Protein AF-A0A218PDC2-F1 (afdb_monomer)

Solvent-accessible surface area (backbone atoms only — not comparable to full-atom values): 11094 Å² total; per-residue (Å²): 118,71,68,61,56,53,50,51,51,50,47,59,54,56,71,67,58,78,73,88,71,59,61,69,54,33,51,51,48,36,54,54,56,73,67,42,89,84,58,51,67,38,59,30,46,89,76,48,61,47,74,67,76,65,66,79,81,46,45,71,57,41,49,75,66,67,46,54,81,92,46,44,66,57,46,52,50,52,24,50,50,52,54,40,51,53,52,39,43,40,37,76,69,64,47,75,67,87,47,74,69,46,41,53,53,41,65,70,63,43,39,73,60,50,32,52,53,28,52,48,36,62,77,41,97,61,89,63,82,58,43,78,47,80,42,82,48,75,45,89,61,105,55,77,45,67,35,30,41,40,38,39,31,30,46,87,57,106,49,80,42,75,51,76,41,83,42,40,70,67,54,53,50,52,51,50,51,56,51,52,52,58,58,61,75,57,72,76,127

Structure (mmCIF, N/CA/C/O backbone):
data_AF-A0A218PDC2-F1
#
_entry.id   AF-A0A218PDC2-F1
#
loop_
_atom_site.group_PDB
_atom_site.id
_atom_site.type_symbol
_atom_site.label_atom_id
_atom_site.label_alt_id
_atom_site.label_comp_id
_atom_site.label_asym_id
_atom_site.label_entity_id
_atom_site.label_seq_id
_atom_site.pdbx_PDB_ins_code
_atom_site.Cartn_x
_atom_site.Cartn_y
_atom_site.Cartn_z
_atom_site.occupancy
_atom_site.B_iso_or_equiv
_atom_site.auth_seq_id
_atom_site.auth_comp_id
_atom_site.auth_asym_id
_atom_site.auth_atom_id
_atom_site.pdbx_PDB_model_num
ATOM 1 N N . MET A 1 1 ? 24.698 -34.565 -7.173 1.00 46.38 1 MET A N 1
ATOM 2 C CA . MET A 1 1 ? 23.392 -33.859 -7.219 1.00 46.38 1 MET A CA 1
ATOM 3 C C . MET A 1 1 ? 23.480 -32.422 -6.697 1.00 46.38 1 MET A C 1
ATOM 5 O O . MET A 1 1 ? 22.780 -31.589 -7.248 1.00 46.38 1 MET A O 1
ATOM 9 N N . ALA A 1 2 ? 24.356 -32.097 -5.733 1.00 47.31 2 ALA A N 1
ATOM 10 C CA . ALA A 1 2 ? 24.532 -30.729 -5.217 1.00 47.31 2 ALA A CA 1
ATOM 11 C C . ALA A 1 2 ? 25.041 -29.699 -6.256 1.00 47.31 2 ALA A C 1
ATOM 13 O O . ALA A 1 2 ? 24.629 -28.542 -6.221 1.00 47.31 2 ALA A O 1
ATOM 14 N N . ASP A 1 3 ? 25.851 -30.123 -7.234 1.00 47.94 3 ASP A N 1
ATOM 15 C CA . ASP A 1 3 ? 26.411 -29.211 -8.249 1.00 47.94 3 ASP A CA 1
ATOM 16 C C . ASP A 1 3 ? 25.361 -28.667 -9.235 1.00 47.94 3 ASP A C 1
ATOM 18 O O . ASP A 1 3 ? 25.503 -27.560 -9.746 1.00 47.94 3 ASP A O 1
ATOM 22 N N . SER A 1 4 ? 24.260 -29.397 -9.460 1.00 58.97 4 SER A N 1
ATOM 23 C CA . SER A 1 4 ? 23.145 -28.956 -10.321 1.00 58.97 4 SER A CA 1
ATOM 24 C C . SER A 1 4 ? 22.442 -27.727 -9.750 1.00 58.97 4 SER A C 1
ATOM 26 O O . SER A 1 4 ? 22.057 -26.825 -10.493 1.00 58.97 4 SER A O 1
ATOM 28 N N . ASP A 1 5 ? 22.256 -27.691 -8.433 1.00 55.38 5 ASP A N 1
ATOM 29 C CA . ASP A 1 5 ? 21.468 -26.646 -7.783 1.00 55.38 5 ASP A CA 1
ATOM 30 C C . ASP A 1 5 ? 22.285 -25.370 -7.594 1.00 55.38 5 ASP A C 1
ATOM 32 O O . ASP A 1 5 ? 21.745 -24.278 -7.762 1.00 55.38 5 ASP A O 1
ATOM 36 N N . LEU A 1 6 ? 23.598 -25.497 -7.364 1.00 56.91 6 LEU A N 1
ATOM 37 C CA . LEU A 1 6 ? 24.523 -24.365 -7.369 1.00 56.91 6 LEU A CA 1
ATOM 38 C C . LEU A 1 6 ? 24.675 -23.774 -8.778 1.00 56.91 6 LEU A C 1
ATOM 40 O O . LEU A 1 6 ? 24.601 -22.560 -8.929 1.00 56.91 6 LEU A O 1
ATOM 44 N N . ILE A 1 7 ? 24.793 -24.609 -9.819 1.00 63.25 7 ILE A N 1
ATOM 45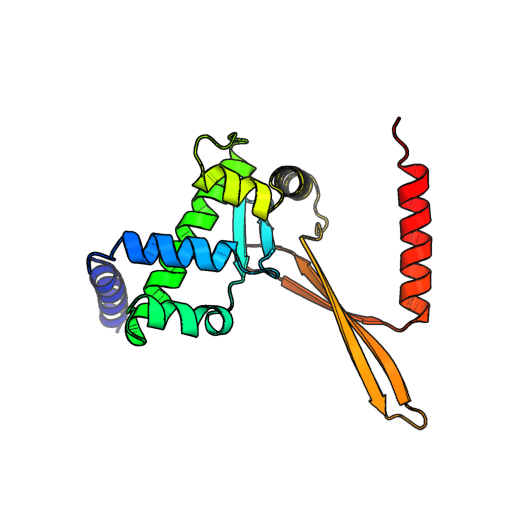 C CA . ILE A 1 7 ? 24.824 -24.144 -11.215 1.00 63.25 7 ILE A CA 1
ATOM 46 C C . ILE A 1 7 ? 23.503 -23.468 -11.595 1.00 63.25 7 ILE A C 1
ATOM 48 O O . ILE A 1 7 ? 23.537 -22.407 -12.202 1.00 63.25 7 ILE A O 1
ATOM 52 N N . LYS A 1 8 ? 22.342 -23.994 -11.184 1.00 54.69 8 LYS A N 1
ATOM 53 C CA . LYS A 1 8 ? 21.042 -23.323 -11.389 1.00 54.69 8 LYS A CA 1
ATOM 54 C C . LYS A 1 8 ? 20.921 -22.009 -10.616 1.00 54.69 8 LYS A C 1
ATOM 56 O O . LYS A 1 8 ? 20.281 -21.079 -11.103 1.00 54.69 8 LYS A O 1
ATOM 61 N N . LEU A 1 9 ? 21.496 -21.917 -9.416 1.00 52.59 9 LEU A N 1
ATOM 62 C CA . LEU A 1 9 ? 21.532 -20.684 -8.626 1.00 52.59 9 LEU A CA 1
ATOM 63 C C . LEU A 1 9 ? 22.429 -19.630 -9.295 1.00 52.59 9 LEU A C 1
ATOM 65 O O . LEU A 1 9 ? 22.034 -18.474 -9.405 1.00 52.59 9 LEU A O 1
ATOM 69 N N . LEU A 1 10 ? 23.596 -20.049 -9.792 1.00 50.09 10 LEU A N 1
ATOM 70 C CA . LEU A 1 10 ? 24.537 -19.211 -10.536 1.00 50.09 10 LEU A CA 1
ATOM 71 C C . LEU A 1 10 ? 23.965 -18.796 -11.898 1.00 50.09 10 LEU A C 1
ATOM 73 O O . LEU A 1 10 ? 24.055 -17.632 -12.253 1.00 50.09 10 LEU A O 1
ATOM 77 N N . GLN A 1 11 ? 23.282 -19.688 -12.617 1.00 51.44 11 GLN A N 1
ATOM 78 C CA . GLN A 1 11 ? 22.561 -19.360 -13.853 1.00 51.44 11 GLN A CA 1
ATOM 79 C C . GLN A 1 11 ? 21.425 -18.363 -13.603 1.00 51.44 11 GLN A C 1
ATOM 81 O O . GLN A 1 11 ? 21.273 -17.432 -14.380 1.00 51.44 11 GLN A O 1
ATOM 86 N N . LYS A 1 12 ? 20.688 -18.477 -12.489 1.00 52.06 12 LYS A N 1
ATOM 87 C CA . LYS A 1 12 ? 19.697 -17.463 -12.078 1.00 52.06 12 LYS A CA 1
ATOM 88 C C . LYS A 1 12 ? 20.320 -16.118 -11.703 1.00 52.06 12 LYS A C 1
ATOM 90 O O . LYS A 1 12 ? 19.638 -15.105 -11.803 1.00 52.06 12 LYS A O 1
ATOM 95 N N . LEU A 1 13 ? 21.569 -16.107 -11.238 1.00 41.03 13 LEU A N 1
ATOM 96 C CA . LEU A 1 13 ? 22.325 -14.884 -10.956 1.00 41.03 13 LEU A CA 1
ATOM 97 C C . LEU A 1 13 ? 22.887 -14.257 -12.243 1.00 41.03 13 LEU A C 1
ATOM 99 O O . LEU A 1 13 ? 22.880 -13.039 -12.355 1.00 41.03 13 LEU A O 1
ATOM 103 N N . VAL A 1 14 ? 23.279 -15.070 -13.230 1.00 42.81 14 VAL A N 1
ATOM 104 C CA . VAL A 1 14 ? 23.767 -14.623 -14.549 1.00 42.81 14 VAL A CA 1
ATOM 105 C C . VAL A 1 14 ? 22.617 -14.195 -15.475 1.00 42.81 14 VAL A C 1
ATOM 107 O O . VAL A 1 14 ? 22.746 -13.202 -16.174 1.00 42.81 14 VAL A O 1
ATOM 110 N N . GLU A 1 15 ? 21.442 -14.835 -15.421 1.00 46.12 15 GLU A N 1
ATOM 111 C CA . GLU A 1 15 ? 20.208 -14.324 -16.061 1.00 46.12 15 GLU A CA 1
ATOM 112 C C . GLU A 1 15 ? 19.732 -12.995 -15.443 1.00 46.12 15 GLU A C 1
ATOM 114 O O . GLU A 1 15 ? 18.914 -12.280 -16.028 1.00 46.12 15 GLU A O 1
ATOM 119 N N . TYR A 1 16 ? 20.231 -12.661 -14.247 1.00 43.69 16 TYR A N 1
ATOM 120 C CA . TYR A 1 16 ? 19.979 -11.386 -13.584 1.00 43.69 16 TYR A CA 1
ATOM 121 C C . TYR A 1 16 ? 20.840 -10.240 -14.142 1.00 43.69 16 TYR A C 1
ATOM 123 O O . TYR A 1 16 ? 20.537 -9.079 -13.848 1.00 43.69 16 TYR A O 1
ATOM 131 N N . GLU A 1 17 ? 21.840 -10.532 -14.981 1.00 39.34 17 GLU A N 1
ATOM 132 C CA . GLU A 1 17 ? 22.612 -9.527 -15.707 1.00 39.34 17 GLU A CA 1
ATOM 133 C C . GLU A 1 17 ? 22.021 -9.253 -17.103 1.00 39.34 17 GLU A C 1
ATOM 135 O O . GLU A 1 17 ? 21.978 -10.087 -18.001 1.00 39.34 17 GLU A O 1
ATOM 140 N N . GLU A 1 18 ? 21.542 -8.013 -17.232 1.00 51.62 18 GLU A N 1
ATOM 141 C CA . GLU A 1 18 ? 21.607 -7.176 -18.434 1.00 51.62 18 GLU A CA 1
ATOM 142 C C . GLU A 1 18 ? 20.864 -7.628 -19.702 1.00 51.62 18 GLU A C 1
ATOM 144 O O . GLU A 1 18 ? 21.423 -7.925 -20.751 1.00 51.62 18 GLU A O 1
ATOM 149 N N . THR A 1 19 ? 19.550 -7.408 -19.683 1.00 47.56 19 THR A N 1
ATOM 150 C CA . THR A 1 19 ? 18.989 -6.574 -20.762 1.00 47.56 19 THR A CA 1
ATOM 151 C C . THR A 1 19 ? 18.941 -5.139 -20.246 1.00 47.56 19 THR A C 1
ATOM 153 O O . THR A 1 19 ? 18.333 -4.945 -19.178 1.00 47.56 19 THR A O 1
ATOM 156 N N . PRO A 1 20 ? 19.556 -4.151 -20.936 1.00 52.72 20 PRO A N 1
ATOM 157 C CA . PRO A 1 20 ? 19.393 -2.746 -20.588 1.00 52.72 20 PRO A CA 1
ATOM 158 C C . PRO A 1 20 ? 17.897 -2.467 -20.556 1.00 52.72 20 PRO A C 1
ATOM 160 O O . PRO A 1 20 ? 17.185 -2.587 -21.553 1.00 52.72 20 PRO A O 1
ATOM 163 N N . THR A 1 21 ? 17.394 -2.239 -19.350 1.00 69.31 21 THR A N 1
ATOM 164 C CA . THR A 1 21 ? 15.970 -2.032 -19.147 1.00 69.31 21 THR A CA 1
ATOM 165 C C . THR A 1 21 ? 15.724 -0.575 -19.464 1.00 69.31 21 THR A C 1
ATOM 167 O O . THR A 1 21 ? 16.266 0.290 -18.790 1.00 69.31 21 THR A O 1
ATOM 170 N N . ASP A 1 22 ? 14.961 -0.318 -20.521 1.00 86.94 22 ASP A N 1
ATOM 171 C CA . ASP A 1 22 ? 14.620 1.038 -20.946 1.00 86.94 22 ASP A CA 1
ATOM 172 C C . ASP A 1 22 ? 14.069 1.857 -19.765 1.00 86.94 22 ASP A C 1
ATOM 174 O O . ASP A 1 22 ? 12.961 1.620 -19.273 1.00 86.94 22 ASP A O 1
ATOM 178 N N . GLU A 1 23 ? 14.876 2.810 -19.304 1.00 88.44 23 GLU A N 1
ATOM 179 C CA . GLU A 1 23 ? 14.604 3.655 -18.143 1.00 88.44 23 GLU A CA 1
ATOM 180 C C . GLU A 1 23 ? 13.345 4.503 -18.323 1.00 88.44 23 GLU A C 1
ATOM 182 O O . GLU A 1 23 ? 12.614 4.756 -17.358 1.00 88.44 23 GLU A O 1
ATOM 187 N N . SER A 1 24 ? 13.034 4.887 -19.565 1.00 90.81 24 SER A N 1
ATOM 188 C CA . SER A 1 24 ? 11.808 5.622 -19.873 1.00 90.81 24 SER A CA 1
ATOM 189 C C . SER A 1 24 ? 10.574 4.751 -19.629 1.00 90.81 24 SER A C 1
ATOM 191 O O . SER A 1 24 ? 9.608 5.198 -19.007 1.00 90.81 24 SER A O 1
ATOM 193 N N . LYS A 1 25 ? 10.640 3.466 -20.002 1.00 92.12 25 LYS A N 1
ATOM 194 C CA . LYS A 1 25 ? 9.573 2.494 -19.737 1.00 92.12 25 LYS A CA 1
ATOM 195 C C . LYS A 1 25 ? 9.442 2.209 -18.247 1.00 92.12 25 LYS A C 1
ATOM 197 O O . LYS A 1 25 ? 8.324 2.185 -17.749 1.00 92.12 25 LYS A O 1
ATOM 202 N N . VAL A 1 26 ? 10.546 2.056 -17.506 1.00 90.38 26 VAL A N 1
ATOM 203 C CA . VAL A 1 26 ? 10.490 1.896 -16.036 1.00 90.38 26 VAL A CA 1
ATOM 204 C C . VAL A 1 26 ? 9.813 3.104 -15.388 1.00 90.38 26 VAL A C 1
ATOM 206 O O . VAL A 1 26 ? 8.935 2.928 -14.545 1.00 90.38 26 VAL A O 1
ATOM 209 N N . SER A 1 27 ? 10.165 4.314 -15.822 1.00 91.31 27 SER A N 1
ATOM 210 C CA . SER A 1 27 ? 9.568 5.562 -15.331 1.00 91.31 27 SER A CA 1
ATOM 211 C C . SER A 1 27 ? 8.068 5.634 -15.643 1.00 91.31 27 SER A C 1
ATOM 213 O O . SER A 1 27 ? 7.273 5.942 -14.758 1.00 91.31 27 SER A O 1
ATOM 215 N N . GLY A 1 28 ? 7.654 5.250 -16.856 1.00 92.25 28 GLY A N 1
ATOM 216 C CA . GLY A 1 28 ? 6.237 5.130 -17.213 1.00 92.25 28 GLY A CA 1
ATOM 217 C C . GLY A 1 28 ? 5.486 4.133 -16.323 1.00 92.25 28 GLY A C 1
ATOM 218 O O . GLY A 1 28 ? 4.402 4.430 -15.820 1.00 92.25 28 GLY A O 1
ATOM 219 N N . VAL A 1 29 ? 6.077 2.964 -16.052 1.00 92.31 29 VAL A N 1
ATOM 220 C CA . VAL A 1 29 ? 5.478 1.962 -15.153 1.00 92.31 29 VAL A CA 1
ATOM 221 C C . VAL A 1 29 ? 5.353 2.489 -13.721 1.00 92.31 29 VAL A C 1
ATOM 223 O O . VAL A 1 29 ? 4.326 2.248 -13.088 1.00 92.31 29 VAL A O 1
ATOM 226 N N . ILE A 1 30 ? 6.341 3.235 -13.216 1.00 93.12 30 ILE A N 1
ATOM 227 C CA . ILE A 1 30 ? 6.269 3.894 -11.902 1.00 93.12 30 ILE A CA 1
ATOM 228 C C . ILE A 1 30 ? 5.073 4.844 -11.839 1.00 93.12 30 ILE A C 1
ATOM 230 O O . ILE A 1 30 ? 4.256 4.728 -10.925 1.00 93.12 30 ILE A O 1
ATOM 234 N N . GLU A 1 31 ? 4.940 5.742 -12.816 1.00 93.06 31 GLU A N 1
ATOM 235 C CA . GLU A 1 31 ? 3.828 6.699 -12.876 1.00 93.06 31 GLU A CA 1
ATOM 236 C C . GLU A 1 31 ? 2.479 5.977 -12.894 1.00 93.06 31 GLU A C 1
ATOM 238 O O . GLU A 1 31 ? 1.560 6.324 -12.144 1.00 93.06 31 GLU A O 1
ATOM 243 N N . LYS A 1 32 ? 2.372 4.896 -13.676 1.00 93.25 32 LYS A N 1
ATOM 244 C CA . LYS A 1 32 ? 1.148 4.100 -13.707 1.00 93.25 32 LYS A CA 1
ATOM 245 C C . LYS A 1 32 ? 0.848 3.444 -12.367 1.00 93.25 32 LYS A C 1
ATOM 247 O O . LYS A 1 32 ? -0.303 3.496 -11.939 1.00 93.25 32 LYS A O 1
ATOM 252 N N . ILE A 1 33 ? 1.844 2.857 -11.703 1.00 91.50 33 ILE A N 1
ATOM 253 C CA . ILE A 1 33 ? 1.664 2.261 -10.375 1.00 91.50 33 ILE A CA 1
ATOM 254 C C . ILE A 1 33 ? 1.180 3.332 -9.392 1.00 91.50 33 ILE A C 1
ATOM 256 O O . ILE A 1 33 ? 0.150 3.135 -8.756 1.00 91.50 33 ILE A O 1
ATOM 260 N N . LEU A 1 34 ? 1.845 4.488 -9.313 1.00 91.31 34 LEU A N 1
ATOM 261 C CA . LEU A 1 34 ? 1.467 5.568 -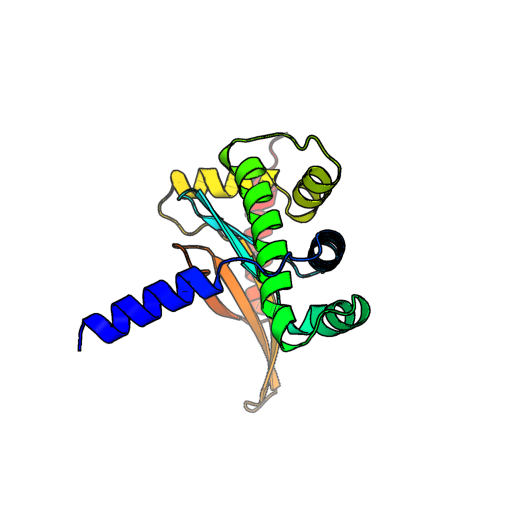8.391 1.00 91.31 34 LEU A CA 1
ATOM 262 C C . LEU A 1 34 ? 0.069 6.146 -8.684 1.00 91.31 34 LEU A C 1
ATOM 264 O O . LEU A 1 34 ? -0.621 6.585 -7.760 1.00 91.31 34 LEU A O 1
ATOM 268 N N . SER A 1 35 ? -0.403 6.067 -9.932 1.00 90.50 35 SER A N 1
ATOM 269 C CA . SER A 1 35 ? -1.769 6.468 -10.303 1.00 90.50 35 SER A CA 1
ATOM 270 C C . SER A 1 35 ? -2.873 5.518 -9.804 1.00 90.50 35 SER A C 1
ATOM 272 O O . SER A 1 35 ? -4.038 5.911 -9.772 1.00 90.50 35 SER A O 1
ATOM 274 N N . LEU A 1 36 ? -2.551 4.285 -9.385 1.00 87.75 36 LEU A N 1
ATOM 275 C CA . LEU A 1 36 ? -3.551 3.306 -8.938 1.00 87.75 36 LEU A CA 1
ATOM 276 C C . LEU A 1 36 ? -4.230 3.757 -7.641 1.00 87.75 36 LEU A C 1
ATOM 278 O O . LEU A 1 36 ? -3.574 3.972 -6.623 1.00 87.75 36 LEU A O 1
ATOM 282 N N . THR A 1 37 ? -5.555 3.865 -7.641 1.00 76.06 37 THR A N 1
ATOM 283 C CA . THR A 1 37 ? -6.335 4.367 -6.495 1.00 76.06 37 THR A CA 1
ATOM 284 C C . THR A 1 37 ? -6.265 3.462 -5.265 1.00 76.06 37 THR A C 1
ATOM 286 O O . THR A 1 37 ? -6.221 3.964 -4.149 1.00 76.06 37 THR A O 1
ATOM 289 N N . ASN A 1 38 ? -6.183 2.144 -5.457 1.00 72.31 38 ASN A N 1
ATOM 290 C CA . ASN A 1 38 ? -6.180 1.154 -4.372 1.00 72.31 38 ASN A CA 1
ATOM 291 C C . ASN A 1 38 ? -4.776 0.704 -3.942 1.00 72.31 38 ASN A C 1
ATOM 293 O O . ASN A 1 38 ? -4.630 -0.303 -3.246 1.00 72.31 38 ASN A O 1
ATOM 297 N N . LEU A 1 39 ? -3.735 1.424 -4.360 1.00 81.56 39 LEU A N 1
ATOM 298 C CA . LEU A 1 39 ? -2.365 1.080 -4.017 1.00 81.56 39 LEU A CA 1
ATOM 299 C C . LEU A 1 39 ? -2.090 1.375 -2.539 1.00 81.56 39 LEU A C 1
ATOM 301 O O . LEU A 1 39 ? -2.112 2.530 -2.120 1.00 81.56 39 LEU A O 1
ATOM 305 N N . LYS A 1 40 ? -1.793 0.331 -1.761 1.00 77.94 40 LYS A N 1
ATOM 306 C CA . LYS A 1 40 ? -1.455 0.436 -0.337 1.00 77.94 40 LYS A CA 1
ATOM 307 C C . LYS A 1 40 ? -0.036 -0.064 -0.090 1.00 77.94 40 LYS A C 1
ATOM 309 O O . LYS A 1 40 ? 0.331 -1.148 -0.551 1.00 77.94 40 LYS A O 1
ATOM 314 N N . ALA A 1 41 ? 0.735 0.726 0.650 1.00 83.75 41 ALA A N 1
ATOM 315 C CA . ALA A 1 41 ? 2.017 0.312 1.199 1.00 83.75 41 ALA A CA 1
ATOM 316 C C . ALA A 1 41 ? 1.843 -0.146 2.652 1.00 83.75 41 ALA A C 1
ATOM 318 O O . ALA A 1 41 ? 0.967 0.330 3.370 1.00 83.75 41 ALA A O 1
ATOM 319 N N . ILE A 1 42 ? 2.674 -1.093 3.069 1.00 83.75 42 ILE A N 1
ATOM 320 C CA . ILE A 1 42 ? 2.635 -1.726 4.388 1.00 83.75 42 ILE A CA 1
ATOM 321 C C . ILE A 1 42 ? 4.048 -1.649 4.964 1.00 83.75 42 ILE A C 1
ATOM 323 O O . ILE A 1 42 ? 5.010 -1.877 4.235 1.00 83.75 42 ILE A O 1
ATOM 327 N N . VAL A 1 43 ? 4.199 -1.335 6.249 1.00 82.50 43 VAL A N 1
ATOM 328 C CA . VAL A 1 43 ? 5.515 -1.115 6.878 1.00 82.50 43 VAL A CA 1
ATOM 329 C C . VAL A 1 43 ? 5.768 -2.109 8.012 1.00 82.50 43 VAL A C 1
ATOM 331 O O . VAL A 1 43 ? 4.845 -2.430 8.753 1.00 82.50 43 VAL A O 1
ATOM 334 N N . SER A 1 44 ? 6.983 -2.634 8.179 1.00 76.62 44 SER A N 1
ATOM 335 C CA . SER A 1 44 ? 7.358 -3.429 9.363 1.00 76.62 44 SER A CA 1
ATOM 336 C C . SER A 1 44 ? 8.117 -2.576 10.379 1.00 76.62 44 SER A C 1
ATOM 338 O O . SER A 1 44 ? 8.718 -1.557 10.039 1.00 76.62 44 SER A O 1
ATOM 340 N N . GLY A 1 45 ? 8.137 -3.025 11.639 1.00 66.44 45 GLY A N 1
ATOM 341 C CA . GLY A 1 45 ? 9.042 -2.462 12.647 1.00 66.44 45 GLY A CA 1
ATOM 342 C C . GLY A 1 45 ? 10.523 -2.724 12.327 1.00 66.44 45 GLY A C 1
ATOM 343 O O . GLY A 1 45 ? 11.384 -1.921 12.676 1.00 66.44 45 GLY A O 1
ATOM 344 N N . GLU A 1 46 ? 10.826 -3.794 11.587 1.00 71.38 46 GLU A N 1
ATOM 345 C CA . GLU A 1 46 ? 12.191 -4.244 11.262 1.00 71.38 46 GLU A CA 1
ATOM 346 C C . GLU A 1 46 ? 12.866 -3.458 10.123 1.00 71.38 46 GLU A C 1
ATOM 348 O O . GLU A 1 46 ? 13.985 -3.782 9.740 1.00 71.38 46 GLU A O 1
ATOM 353 N N . GLY A 1 47 ? 12.229 -2.408 9.592 1.00 72.75 47 GLY A N 1
ATOM 354 C CA . GLY A 1 47 ? 12.838 -1.584 8.542 1.00 72.75 47 GLY A CA 1
ATOM 355 C C . GLY A 1 47 ? 12.486 -2.011 7.118 1.00 72.75 47 GLY A C 1
ATOM 356 O O . GLY A 1 47 ? 13.237 -1.723 6.191 1.00 72.75 47 GLY A O 1
ATOM 357 N N . GLU A 1 48 ? 11.356 -2.691 6.919 1.00 79.62 48 GLU A N 1
ATOM 358 C CA . GLU A 1 48 ? 10.922 -3.129 5.593 1.00 79.62 48 GLU A CA 1
ATOM 359 C C . GLU A 1 48 ? 9.616 -2.456 5.174 1.00 79.62 48 GLU A C 1
ATOM 361 O O . GLU A 1 48 ? 8.722 -2.207 5.988 1.00 79.62 48 GLU A O 1
ATOM 366 N N . VAL A 1 49 ? 9.487 -2.208 3.871 1.00 84.25 49 VAL A N 1
ATOM 367 C CA . VAL A 1 49 ? 8.254 -1.717 3.256 1.00 84.25 49 VAL A CA 1
ATOM 368 C C . VAL A 1 49 ? 7.806 -2.703 2.184 1.00 84.25 49 VAL A C 1
ATOM 370 O O . VAL A 1 49 ? 8.610 -3.197 1.395 1.00 84.25 49 VAL A O 1
ATOM 373 N N . GLY A 1 50 ? 6.511 -2.993 2.161 1.00 82.19 50 GLY A N 1
ATOM 374 C CA . GLY A 1 50 ? 5.858 -3.832 1.168 1.00 82.19 50 GLY A CA 1
ATOM 375 C C . GLY A 1 50 ? 4.837 -3.040 0.362 1.00 82.19 50 GLY A C 1
ATOM 376 O O . GLY A 1 50 ? 4.165 -2.156 0.887 1.00 82.19 50 GLY A O 1
ATOM 377 N N . LEU A 1 51 ? 4.700 -3.388 -0.915 1.00 82.94 51 LEU A N 1
ATOM 378 C CA . LEU A 1 51 ? 3.711 -2.822 -1.826 1.00 82.94 51 LEU A CA 1
ATOM 379 C C . LEU A 1 51 ? 2.997 -3.974 -2.529 1.00 82.94 51 LEU A C 1
ATOM 381 O O . LEU A 1 51 ? 3.653 -4.855 -3.086 1.00 82.94 51 LEU A O 1
ATOM 385 N N . SER A 1 52 ? 1.666 -3.971 -2.516 1.00 73.81 52 SER A N 1
ATOM 386 C CA . SER A 1 52 ? 0.874 -4.945 -3.270 1.00 73.81 52 SER A CA 1
ATOM 387 C C . SER A 1 52 ? 0.397 -4.309 -4.571 1.00 73.81 52 SER A C 1
ATOM 389 O O . SER A 1 52 ? -0.416 -3.388 -4.547 1.00 73.81 52 SER A O 1
ATOM 391 N N . VAL A 1 53 ? 0.924 -4.777 -5.705 1.00 75.81 53 VAL A N 1
ATOM 392 C CA . VAL A 1 53 ? 0.540 -4.315 -7.048 1.00 75.81 53 VAL A CA 1
ATOM 393 C C . VAL A 1 53 ? -0.038 -5.491 -7.822 1.00 75.81 53 VAL A C 1
ATOM 395 O O . VAL A 1 53 ? 0.642 -6.499 -8.024 1.00 75.81 53 VAL A O 1
ATOM 398 N N . SER A 1 54 ? -1.273 -5.363 -8.305 1.00 74.50 54 SER A N 1
ATOM 399 C CA . SER A 1 54 ? -1.842 -6.347 -9.223 1.00 74.50 54 SER A CA 1
ATOM 400 C C . SER A 1 54 ? -1.335 -6.085 -10.639 1.00 74.50 54 SER A C 1
ATOM 402 O O . SER A 1 54 ? -1.700 -5.097 -11.275 1.00 74.50 54 SER A O 1
ATOM 404 N N . THR A 1 55 ? -0.520 -6.994 -11.185 1.00 72.31 55 THR A N 1
ATOM 405 C CA . THR A 1 55 ? -0.050 -6.897 -12.580 1.00 72.31 55 THR A CA 1
ATOM 406 C C . THR A 1 55 ? -1.215 -6.848 -13.575 1.00 72.31 55 THR A C 1
ATOM 408 O O . THR A 1 55 ? -1.093 -6.231 -14.630 1.00 72.31 55 THR A O 1
ATOM 411 N N . GLY A 1 56 ? -2.364 -7.444 -13.235 1.00 77.00 56 GLY A N 1
ATOM 412 C CA . GLY A 1 56 ? -3.566 -7.399 -14.069 1.00 77.00 56 GLY A CA 1
ATOM 413 C C . GLY A 1 56 ? -4.109 -5.983 -14.286 1.00 77.00 56 GLY A C 1
ATOM 414 O O . GLY A 1 56 ? -4.572 -5.684 -15.382 1.00 77.00 56 GLY A O 1
ATOM 415 N N . GLU A 1 57 ? -3.992 -5.099 -13.291 1.00 79.94 57 GLU A N 1
ATOM 416 C CA . GLU A 1 57 ? -4.508 -3.721 -13.360 1.00 79.94 57 GLU A CA 1
ATOM 417 C C . GLU A 1 57 ? -3.662 -2.815 -14.264 1.00 79.94 57 GLU A C 1
ATOM 419 O O . GLU A 1 57 ? -4.162 -1.839 -14.821 1.00 79.94 57 GLU A O 1
ATOM 424 N N . ILE A 1 58 ? -2.379 -3.141 -14.431 1.00 85.75 58 ILE A N 1
ATOM 425 C CA . ILE A 1 58 ? -1.429 -2.321 -15.194 1.00 85.75 58 ILE A CA 1
ATOM 426 C C . ILE A 1 58 ? -1.054 -2.928 -16.546 1.00 85.75 58 ILE A C 1
ATOM 428 O O . ILE A 1 58 ? -0.505 -2.222 -17.388 1.00 85.75 58 ILE A O 1
ATOM 432 N N . ARG A 1 59 ? -1.392 -4.198 -16.801 1.00 88.62 59 ARG A N 1
ATOM 433 C CA . ARG A 1 59 ? -1.071 -4.909 -18.049 1.00 88.62 59 ARG A CA 1
ATOM 434 C C . ARG A 1 59 ? -1.472 -4.164 -19.335 1.00 88.62 59 ARG A C 1
ATOM 436 O O . ARG A 1 59 ? -0.644 -4.144 -20.244 1.00 88.62 59 ARG A O 1
ATOM 443 N N . PRO A 1 60 ? -2.663 -3.539 -19.459 1.00 89.31 60 PRO A N 1
ATOM 444 C CA . PRO A 1 60 ? -3.004 -2.772 -20.662 1.00 89.31 60 PRO A CA 1
ATOM 445 C C . PRO A 1 60 ? -1.986 -1.662 -20.952 1.00 89.31 60 PRO A C 1
ATOM 447 O O . PRO A 1 60 ? -1.521 -1.523 -22.076 1.00 89.31 60 PRO A O 1
ATOM 450 N N . TYR A 1 61 ? -1.549 -0.964 -19.905 1.00 90.94 61 TYR A N 1
ATOM 451 C CA . TYR A 1 61 ? -0.575 0.117 -20.002 1.00 90.94 61 TYR A CA 1
ATOM 452 C C . TYR A 1 61 ? 0.846 -0.385 -20.305 1.00 90.94 61 TYR A C 1
ATOM 454 O O . TYR A 1 61 ? 1.579 0.243 -21.063 1.00 90.94 61 TYR A O 1
ATOM 462 N N . LEU A 1 62 ? 1.239 -1.555 -19.782 1.00 91.00 62 LEU A N 1
ATOM 463 C CA . LEU A 1 62 ? 2.527 -2.171 -20.139 1.00 91.00 62 LEU A CA 1
ATOM 464 C C . LEU A 1 62 ? 2.622 -2.431 -21.651 1.00 91.00 62 LEU A C 1
ATOM 466 O O . LEU A 1 62 ? 3.670 -2.209 -22.257 1.00 91.00 62 LEU A O 1
ATOM 470 N N . ARG A 1 63 ? 1.512 -2.848 -22.269 1.00 89.69 63 ARG A N 1
ATOM 471 C CA . ARG A 1 63 ? 1.435 -3.067 -23.719 1.00 89.69 63 ARG A CA 1
ATOM 472 C C . ARG A 1 63 ? 1.496 -1.760 -24.507 1.00 89.69 63 ARG A C 1
ATOM 474 O O . ARG A 1 63 ? 2.171 -1.728 -25.530 1.00 89.69 63 ARG A O 1
ATOM 481 N N . GLU A 1 64 ? 0.855 -0.694 -24.025 1.00 92.44 64 GLU A N 1
ATOM 482 C CA . GLU A 1 64 ? 0.952 0.655 -24.615 1.00 92.44 64 GLU A CA 1
ATOM 483 C C . GLU A 1 64 ? 2.394 1.188 -24.605 1.00 92.44 64 GLU A C 1
ATOM 485 O O . GLU A 1 64 ? 2.831 1.804 -25.573 1.00 92.44 64 GLU A O 1
ATOM 490 N N . LEU A 1 65 ? 3.170 0.875 -23.562 1.00 90.62 65 LEU A N 1
ATOM 491 C CA . LEU A 1 65 ? 4.607 1.174 -23.482 1.00 90.62 65 LEU A CA 1
ATOM 492 C C . LEU A 1 65 ? 5.487 0.268 -24.366 1.00 90.62 65 LEU A C 1
ATOM 494 O O . LEU A 1 65 ? 6.718 0.369 -24.340 1.00 90.62 65 LEU A O 1
ATOM 498 N N . GLY A 1 66 ? 4.888 -0.658 -25.119 1.00 91.12 66 GLY A N 1
ATOM 499 C CA . GLY A 1 66 ? 5.613 -1.622 -25.940 1.00 91.12 66 GLY A CA 1
ATOM 500 C C . GLY A 1 66 ? 6.507 -2.544 -25.108 1.00 91.12 66 GLY A C 1
ATOM 501 O O . GLY A 1 66 ? 7.637 -2.829 -25.513 1.00 91.12 66 GLY A O 1
ATOM 502 N N . ILE A 1 67 ? 6.059 -2.941 -23.911 1.00 90.31 67 ILE A N 1
ATOM 503 C CA . ILE A 1 67 ? 6.735 -3.947 -23.084 1.00 90.31 67 ILE A CA 1
ATOM 504 C C . ILE A 1 67 ? 6.218 -5.337 -23.494 1.00 90.31 67 ILE A C 1
ATOM 506 O O . ILE A 1 67 ? 5.010 -5.578 -23.418 1.00 90.31 67 ILE A O 1
ATOM 510 N N . PRO A 1 68 ? 7.100 -6.261 -23.917 1.00 88.50 68 PRO A N 1
ATOM 511 C CA . PRO A 1 68 ? 6.713 -7.629 -24.249 1.00 88.50 68 PRO A CA 1
ATOM 512 C C . PRO A 1 68 ? 6.111 -8.392 -23.049 1.00 88.50 68 PRO A C 1
ATOM 514 O O . PRO A 1 68 ? 6.578 -8.202 -21.921 1.00 88.50 68 PRO A O 1
ATOM 517 N N . PRO A 1 69 ? 5.125 -9.292 -23.256 1.00 88.00 69 PRO A N 1
ATOM 518 C CA . PRO A 1 69 ? 4.483 -10.054 -22.176 1.00 88.00 69 PRO A CA 1
ATOM 519 C C . PRO A 1 69 ? 5.444 -10.844 -21.273 1.00 88.00 69 PRO A C 1
ATOM 521 O O . PRO A 1 69 ? 5.218 -10.950 -20.068 1.00 88.00 69 PRO A O 1
ATOM 524 N N . ASP A 1 70 ? 6.527 -11.378 -21.834 1.00 88.00 70 ASP A N 1
ATOM 525 C CA . ASP A 1 70 ? 7.587 -12.105 -21.126 1.00 88.00 70 ASP A CA 1
ATOM 526 C C . ASP A 1 70 ? 8.460 -11.191 -20.246 1.00 88.00 70 ASP A C 1
ATOM 528 O O . ASP A 1 70 ? 9.061 -11.652 -19.274 1.00 88.00 70 ASP A O 1
ATOM 532 N N . GLN A 1 71 ? 8.465 -9.881 -20.516 1.00 88.31 71 GLN A N 1
ATOM 533 C CA . GLN A 1 71 ? 9.231 -8.874 -19.776 1.00 88.31 71 GLN A CA 1
ATOM 534 C C . GLN A 1 71 ? 8.383 -8.047 -18.798 1.00 88.31 71 GLN A C 1
ATOM 536 O O . GLN A 1 71 ? 8.951 -7.398 -17.916 1.00 88.31 71 GLN A O 1
ATOM 541 N N . GLU A 1 72 ? 7.044 -8.095 -18.882 1.00 88.81 72 GLU A N 1
ATOM 542 C CA . GLU A 1 72 ? 6.115 -7.345 -18.012 1.00 88.81 72 GLU A CA 1
ATOM 543 C C . GLU A 1 72 ? 6.510 -7.451 -16.529 1.00 88.81 72 GLU A C 1
ATOM 545 O O . GLU A 1 72 ? 6.669 -6.446 -15.835 1.00 88.81 72 GLU A O 1
ATOM 550 N N . LYS A 1 73 ? 6.755 -8.677 -16.048 1.00 86.69 73 LYS A N 1
ATOM 551 C CA . LYS A 1 73 ? 7.117 -8.934 -14.646 1.00 86.69 73 LYS A CA 1
ATOM 552 C C . LYS A 1 73 ? 8.422 -8.245 -14.239 1.00 86.69 73 LYS A C 1
ATOM 554 O O . LYS A 1 73 ? 8.524 -7.762 -13.113 1.00 86.69 73 LYS A O 1
ATOM 559 N N . LYS A 1 74 ? 9.417 -8.189 -15.130 1.00 87.56 74 LYS A N 1
ATOM 560 C CA . LYS A 1 74 ? 10.711 -7.545 -14.861 1.00 87.56 74 LYS A CA 1
ATOM 561 C C . LYS A 1 74 ? 10.535 -6.039 -14.672 1.00 87.56 74 LYS A C 1
ATOM 563 O O . LYS A 1 74 ? 10.994 -5.504 -13.665 1.00 87.56 74 LYS A O 1
ATOM 568 N N . TYR A 1 75 ? 9.817 -5.385 -15.583 1.00 90.25 75 TYR A N 1
ATOM 569 C CA . TYR A 1 75 ? 9.553 -3.945 -15.515 1.00 90.25 75 TYR A CA 1
ATOM 570 C C . TYR A 1 75 ? 8.740 -3.558 -14.279 1.00 90.25 75 TYR A C 1
ATOM 572 O O . TYR A 1 75 ? 9.110 -2.621 -13.573 1.00 90.25 75 TYR A O 1
ATOM 580 N N . VAL A 1 76 ? 7.684 -4.317 -13.970 1.00 89.31 76 VAL A N 1
ATOM 581 C CA . VAL A 1 76 ? 6.873 -4.088 -12.765 1.00 89.31 76 VAL A CA 1
ATOM 582 C C . VAL A 1 76 ? 7.716 -4.252 -11.504 1.00 89.31 76 VAL A C 1
ATOM 584 O O . VAL A 1 76 ? 7.703 -3.375 -10.647 1.00 89.31 76 VAL A O 1
ATOM 587 N N . ASN A 1 77 ? 8.517 -5.316 -11.412 1.00 87.31 77 ASN A N 1
ATOM 588 C CA . ASN A 1 77 ? 9.386 -5.535 -10.256 1.00 87.31 77 ASN A CA 1
ATOM 589 C C . ASN A 1 77 ? 10.413 -4.411 -10.072 1.00 87.31 77 ASN A C 1
ATOM 591 O O . ASN A 1 77 ? 10.667 -4.007 -8.940 1.00 87.31 77 ASN A O 1
ATOM 595 N N . LEU A 1 78 ? 11.014 -3.911 -11.154 1.00 89.69 78 LEU A N 1
ATOM 596 C CA . LEU A 1 78 ? 11.976 -2.807 -11.089 1.00 89.69 78 LEU A CA 1
ATOM 597 C C . LEU A 1 78 ? 11.310 -1.503 -10.642 1.00 89.69 78 LEU A C 1
ATOM 599 O O . LEU A 1 78 ? 11.813 -0.847 -9.730 1.00 89.69 78 LEU A O 1
ATOM 603 N N . ALA A 1 79 ? 10.155 -1.168 -11.220 1.00 90.50 79 ALA A N 1
ATOM 604 C CA . ALA A 1 79 ? 9.372 -0.002 -10.824 1.00 90.50 79 ALA A CA 1
ATOM 605 C C . ALA A 1 79 ? 8.959 -0.074 -9.345 1.00 90.50 79 ALA A C 1
ATOM 607 O O . ALA A 1 79 ? 9.199 0.861 -8.580 1.00 90.50 79 ALA A O 1
ATOM 608 N N . THR A 1 80 ? 8.419 -1.216 -8.906 1.00 89.56 80 THR A N 1
ATOM 609 C CA . THR A 1 80 ? 8.054 -1.448 -7.504 1.00 89.56 80 THR A CA 1
ATOM 610 C C . THR A 1 80 ? 9.263 -1.349 -6.577 1.00 89.56 80 THR A C 1
ATOM 612 O O . THR A 1 80 ? 9.166 -0.699 -5.541 1.00 89.56 80 THR A O 1
ATOM 615 N N . LYS A 1 81 ? 10.417 -1.928 -6.940 1.00 88.81 81 LYS A N 1
ATOM 616 C CA . LYS A 1 81 ? 11.647 -1.824 -6.137 1.00 88.81 81 LYS A CA 1
ATOM 617 C C . LYS A 1 81 ? 12.101 -0.379 -5.952 1.00 88.81 81 LYS A C 1
ATOM 619 O O . LYS A 1 81 ? 12.507 -0.030 -4.851 1.00 88.81 81 LYS A O 1
ATOM 624 N N . ARG A 1 82 ? 12.014 0.460 -6.989 1.00 90.88 82 ARG A N 1
ATOM 625 C CA . ARG A 1 82 ? 12.361 1.888 -6.882 1.00 90.88 82 ARG A CA 1
ATOM 626 C C . ARG A 1 82 ? 11.431 2.634 -5.941 1.00 90.88 82 ARG A C 1
ATOM 628 O O . ARG A 1 82 ? 11.911 3.325 -5.051 1.00 90.88 82 ARG A O 1
ATOM 635 N N . ILE A 1 83 ? 10.121 2.435 -6.094 1.00 92.50 83 ILE A N 1
ATOM 636 C CA . ILE A 1 83 ? 9.122 3.016 -5.188 1.00 92.50 83 ILE A CA 1
ATOM 637 C C . ILE A 1 83 ? 9.410 2.592 -3.742 1.00 92.50 83 ILE A C 1
ATOM 639 O O . ILE A 1 83 ? 9.451 3.441 -2.859 1.00 92.50 83 ILE A O 1
ATOM 643 N N . LEU A 1 84 ? 9.654 1.300 -3.505 1.00 90.00 84 LEU A N 1
ATOM 644 C CA . LEU A 1 84 ? 9.949 0.766 -2.174 1.00 90.00 84 LEU A CA 1
ATOM 645 C C . LEU A 1 84 ? 11.259 1.301 -1.587 1.00 90.00 84 LEU A C 1
ATOM 647 O O . LEU A 1 84 ? 11.291 1.6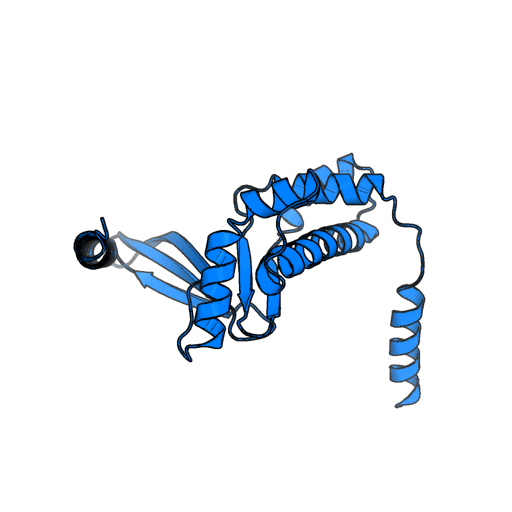07 -0.401 1.00 90.00 84 LEU A O 1
ATOM 651 N N . GLY A 1 85 ? 12.314 1.433 -2.396 1.00 88.88 85 GLY A N 1
ATOM 652 C CA . GLY A 1 85 ? 13.588 2.009 -1.962 1.00 88.88 85 GLY A CA 1
ATOM 653 C C . GLY A 1 85 ? 13.421 3.454 -1.499 1.00 88.88 85 GLY A C 1
ATOM 654 O O . GLY A 1 85 ? 13.781 3.787 -0.375 1.00 88.88 85 GLY A O 1
ATOM 655 N N . THR A 1 86 ? 12.774 4.285 -2.319 1.00 92.38 86 THR A N 1
ATOM 656 C CA . THR A 1 86 ? 12.456 5.672 -1.955 1.00 92.38 86 THR A CA 1
ATOM 657 C C . THR A 1 86 ? 11.559 5.753 -0.725 1.00 92.38 86 THR A C 1
ATOM 659 O O . THR A 1 86 ? 11.815 6.544 0.176 1.00 92.38 86 THR A O 1
ATOM 662 N N . LEU A 1 87 ? 10.523 4.920 -0.651 1.00 91.81 87 LEU A N 1
ATOM 663 C CA . LEU A 1 87 ? 9.611 4.903 0.486 1.00 91.81 87 LEU A CA 1
ATOM 664 C C . LEU A 1 87 ? 10.322 4.474 1.783 1.00 91.81 87 LEU A C 1
ATOM 666 O O . LEU A 1 87 ? 10.061 5.049 2.836 1.00 91.81 87 LEU A O 1
ATOM 670 N N . GLY A 1 88 ? 11.255 3.521 1.707 1.00 89.19 88 GLY A N 1
ATOM 671 C CA . GLY A 1 88 ? 12.099 3.109 2.829 1.00 89.19 88 GLY A CA 1
ATOM 672 C C . GLY A 1 88 ? 12.973 4.247 3.358 1.00 89.19 88 GLY A C 1
ATOM 673 O O . GLY A 1 88 ? 12.960 4.504 4.560 1.00 89.19 88 GLY A O 1
ATOM 674 N N . GLU A 1 89 ? 13.652 4.978 2.471 1.00 90.75 89 GLU A N 1
ATOM 675 C CA . GLU A 1 89 ? 14.443 6.169 2.825 1.00 90.75 89 GLU A CA 1
ATOM 676 C C . GLU A 1 89 ? 13.578 7.248 3.498 1.00 90.75 89 GLU A C 1
ATOM 678 O O . GLU A 1 89 ? 13.908 7.757 4.571 1.00 90.75 89 GLU A O 1
ATOM 683 N N . LEU A 1 90 ? 12.419 7.557 2.907 1.00 91.88 90 LEU A N 1
ATOM 684 C CA . LEU A 1 90 ? 11.497 8.561 3.439 1.00 91.88 90 LEU A CA 1
ATOM 685 C C . LEU A 1 90 ? 10.925 8.169 4.810 1.00 91.88 90 LEU A C 1
ATOM 687 O O . LEU A 1 90 ? 10.650 9.050 5.622 1.00 91.88 90 LEU A O 1
ATOM 691 N N . ILE A 1 91 ? 10.719 6.880 5.093 1.00 89.50 91 ILE A N 1
ATOM 692 C CA . ILE A 1 91 ? 10.142 6.420 6.364 1.00 89.50 91 ILE A CA 1
ATOM 693 C C . ILE A 1 91 ? 11.217 6.246 7.438 1.00 89.50 91 ILE A C 1
ATOM 695 O O . ILE A 1 91 ? 11.080 6.791 8.530 1.00 89.50 91 ILE A O 1
ATOM 699 N N . PHE A 1 92 ? 12.263 5.468 7.161 1.00 87.44 92 PHE A N 1
ATOM 700 C CA . PHE A 1 92 ? 13.185 5.002 8.199 1.00 87.44 92 PHE A CA 1
ATOM 701 C C . PHE A 1 92 ? 14.363 5.940 8.441 1.00 87.44 92 PHE A C 1
ATOM 703 O O . PHE A 1 92 ? 14.854 5.982 9.567 1.00 87.44 92 PHE A O 1
ATOM 710 N N . ASN A 1 93 ? 14.762 6.715 7.429 1.00 87.50 93 ASN A N 1
ATOM 711 C CA . ASN A 1 93 ? 15.801 7.740 7.563 1.00 87.50 93 ASN A CA 1
ATOM 712 C C . ASN A 1 93 ? 15.199 9.135 7.793 1.00 87.50 93 ASN A C 1
ATOM 714 O O . ASN A 1 93 ? 15.920 10.125 7.826 1.00 87.50 93 ASN A O 1
ATOM 718 N N . GLU A 1 94 ? 13.869 9.221 7.917 1.00 86.38 94 GLU A N 1
ATOM 719 C CA . GLU A 1 94 ? 13.099 10.459 8.088 1.00 86.38 94 GLU A CA 1
ATOM 720 C C . GLU A 1 94 ? 13.407 11.557 7.046 1.00 86.38 94 GLU A C 1
ATOM 722 O O . GLU A 1 94 ? 13.087 12.733 7.252 1.00 86.38 94 GLU A O 1
ATOM 727 N N . LYS A 1 95 ? 13.950 11.164 5.884 1.00 91.81 95 LYS A N 1
ATOM 728 C CA . LYS A 1 95 ? 14.327 12.055 4.782 1.00 91.81 95 LYS A CA 1
ATOM 729 C C . LYS A 1 95 ? 13.114 12.849 4.280 1.00 91.81 95 LYS A C 1
ATOM 731 O O . LYS A 1 95 ? 12.025 12.295 4.133 1.00 91.81 95 LYS A O 1
ATOM 736 N N . GLN A 1 96 ? 13.285 14.142 4.013 1.00 93.19 96 GLN A N 1
ATOM 737 C CA . GLN A 1 96 ? 12.267 14.952 3.333 1.00 93.19 96 GLN A CA 1
ATOM 738 C C . GLN A 1 96 ? 12.378 14.788 1.809 1.00 93.19 96 GLN A C 1
ATOM 740 O O . GLN A 1 96 ? 13.487 14.600 1.315 1.00 93.19 96 GLN A O 1
ATOM 745 N N . PRO A 1 97 ? 11.267 14.845 1.052 1.00 94.31 97 PRO A N 1
ATOM 746 C CA . PRO A 1 97 ? 11.317 14.663 -0.393 1.00 94.31 97 PRO A CA 1
ATOM 747 C C . PRO A 1 97 ? 12.046 15.831 -1.079 1.00 94.31 97 PRO A C 1
ATOM 749 O O . PRO A 1 97 ? 11.673 16.992 -0.919 1.00 94.31 97 PRO A O 1
ATOM 752 N N . GLU A 1 98 ? 13.063 15.519 -1.879 1.00 94.81 98 GLU A N 1
ATOM 753 C CA . GLU A 1 98 ? 13.940 16.497 -2.545 1.00 94.81 98 GLU A CA 1
ATOM 754 C C . GLU A 1 98 ? 13.614 16.681 -4.033 1.00 94.81 98 GLU A C 1
ATOM 756 O O . GLU A 1 98 ? 13.966 17.694 -4.635 1.00 94.81 98 GLU A O 1
ATOM 761 N N . ASN A 1 99 ? 12.932 15.710 -4.643 1.00 94.56 99 ASN A N 1
ATOM 762 C CA . ASN A 1 99 ? 12.571 15.729 -6.060 1.00 94.56 99 ASN A CA 1
ATOM 763 C C . ASN A 1 99 ? 11.098 15.349 -6.281 1.00 94.56 99 ASN A C 1
ATOM 765 O O . ASN A 1 99 ? 10.425 14.845 -5.385 1.00 94.56 99 ASN A O 1
ATOM 769 N N . GLU A 1 100 ? 10.589 15.594 -7.490 1.00 94.38 100 GLU A N 1
ATOM 770 C CA . GLU A 1 100 ? 9.174 15.372 -7.829 1.00 94.38 100 GLU A CA 1
ATOM 771 C C . GLU A 1 100 ? 8.730 13.912 -7.664 1.00 94.38 100 GLU A C 1
ATOM 773 O O . GLU A 1 100 ? 7.607 13.653 -7.238 1.00 94.38 100 GLU A O 1
ATOM 778 N N . PHE A 1 101 ? 9.608 12.945 -7.942 1.00 93.06 101 PHE A N 1
ATOM 779 C CA . PHE A 1 101 ? 9.297 11.534 -7.721 1.00 93.06 101 PHE A CA 1
ATOM 780 C C . PHE A 1 101 ? 9.154 11.220 -6.224 1.00 93.06 101 PHE A C 1
ATOM 782 O O . PHE A 1 101 ? 8.168 10.603 -5.819 1.00 93.06 101 PHE A O 1
ATOM 789 N N . GLU A 1 102 ? 10.081 11.699 -5.392 1.00 95.25 102 GLU A N 1
ATOM 790 C CA . GLU A 1 102 ? 10.007 11.549 -3.936 1.00 95.25 102 GLU A CA 1
ATOM 791 C C . 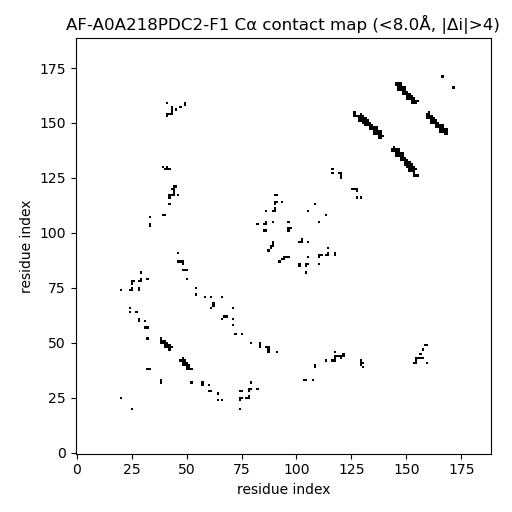GLU A 1 102 ? 8.755 12.216 -3.360 1.00 95.25 102 GLU A C 1
ATOM 793 O O . GLU A 1 102 ? 8.094 11.611 -2.519 1.00 95.25 102 GLU A O 1
ATOM 798 N N . LYS A 1 103 ? 8.375 13.409 -3.842 1.00 94.75 103 LYS A N 1
ATOM 799 C CA . LYS A 1 103 ? 7.136 14.091 -3.424 1.00 94.75 103 LYS A CA 1
ATOM 800 C C . LYS A 1 103 ? 5.895 13.270 -3.761 1.00 94.75 103 LYS A C 1
ATOM 802 O O . LYS A 1 103 ? 5.061 13.048 -2.887 1.00 94.75 103 LYS A O 1
ATOM 807 N N . LYS A 1 104 ? 5.806 12.739 -4.987 1.00 94.12 104 LYS A N 1
ATOM 808 C CA . LYS A 1 104 ? 4.696 11.860 -5.389 1.00 94.12 104 LYS A CA 1
ATOM 809 C C . LYS A 1 104 ? 4.594 10.633 -4.489 1.00 94.12 104 LYS A C 1
ATOM 811 O O . LYS A 1 104 ? 3.498 10.280 -4.071 1.00 94.12 104 LYS A O 1
ATOM 816 N N . VAL A 1 105 ? 5.718 9.983 -4.175 1.00 93.25 105 VAL A N 1
ATOM 817 C CA . VAL A 1 105 ? 5.747 8.839 -3.247 1.00 93.25 105 VAL A CA 1
ATOM 818 C C . VAL A 1 105 ? 5.318 9.275 -1.842 1.00 93.25 105 VAL A C 1
ATOM 820 O O . VAL A 1 105 ? 4.493 8.606 -1.219 1.00 93.25 105 VAL A O 1
ATOM 823 N N . PHE A 1 106 ? 5.828 10.410 -1.364 1.00 93.06 106 PHE A N 1
ATOM 824 C CA . PHE A 1 106 ? 5.535 10.950 -0.041 1.00 93.06 106 PHE A CA 1
ATOM 825 C C . PHE A 1 106 ? 4.037 11.198 0.169 1.00 93.06 106 PHE A C 1
ATOM 827 O O . PHE A 1 106 ? 3.458 10.734 1.155 1.00 93.06 106 PHE A O 1
ATOM 834 N N . GLU A 1 107 ? 3.406 11.880 -0.787 1.00 91.88 107 GLU A N 1
ATOM 835 C CA . GLU A 1 107 ? 1.978 12.197 -0.774 1.00 91.88 107 GLU A CA 1
ATOM 836 C C . GLU A 1 107 ? 1.121 10.946 -0.981 1.00 91.88 107 GLU A C 1
ATOM 838 O O . GLU A 1 107 ? 0.157 10.725 -0.248 1.00 91.88 107 GLU A O 1
ATOM 843 N N . LYS A 1 108 ? 1.496 10.084 -1.938 1.00 92.81 108 LYS A N 1
ATOM 844 C CA . LYS A 1 108 ? 0.722 8.888 -2.292 1.00 92.81 108 LYS A CA 1
ATOM 845 C C . LYS A 1 108 ? 0.515 7.944 -1.114 1.00 92.81 108 LYS A C 1
ATOM 847 O O . LYS A 1 108 ? -0.552 7.340 -1.002 1.00 92.81 108 LYS A O 1
ATOM 852 N N . PHE A 1 109 ? 1.538 7.780 -0.279 1.00 90.06 109 PHE A N 1
ATOM 853 C CA . PHE A 1 109 ? 1.536 6.790 0.795 1.00 90.06 109 PHE A CA 1
ATOM 854 C C . PHE A 1 109 ? 1.350 7.380 2.190 1.00 90.06 109 PHE A C 1
ATOM 856 O O . PHE A 1 109 ? 1.393 6.623 3.154 1.00 90.06 109 PHE A O 1
ATOM 863 N N . ASN A 1 110 ? 1.122 8.694 2.313 1.00 90.00 110 ASN A N 1
ATOM 864 C CA . ASN A 1 110 ? 1.030 9.377 3.604 1.00 90.00 110 ASN A CA 1
ATOM 865 C C . ASN A 1 110 ? 2.206 8.991 4.526 1.00 90.00 110 ASN A C 1
ATOM 867 O O . ASN A 1 110 ? 2.036 8.397 5.593 1.00 90.00 110 ASN A O 1
ATOM 871 N N . VAL A 1 111 ? 3.429 9.301 4.081 1.00 90.75 111 VAL A N 1
ATOM 872 C CA . VAL A 1 111 ? 4.666 8.955 4.802 1.00 90.75 111 VAL A CA 1
ATOM 873 C C . VAL A 1 111 ? 4.653 9.349 6.289 1.00 90.75 111 VAL A C 1
ATOM 875 O O . VAL A 1 111 ? 5.138 8.542 7.084 1.00 90.75 111 VAL A O 1
ATOM 878 N N . PRO A 1 112 ? 4.097 10.504 6.718 1.00 91.00 112 PRO A N 1
ATOM 879 C CA . PRO A 1 112 ? 3.987 10.828 8.141 1.00 91.00 112 PRO A CA 1
ATOM 880 C C . PRO A 1 112 ? 3.269 9.750 8.969 1.00 91.00 112 PRO A C 1
ATOM 882 O O . PRO A 1 112 ? 3.785 9.337 10.007 1.00 91.00 112 PRO A O 1
ATOM 885 N N . ASP A 1 113 ? 2.133 9.230 8.491 1.00 88.12 113 ASP A N 1
ATOM 886 C CA . ASP A 1 113 ? 1.413 8.130 9.151 1.00 88.12 113 ASP A CA 1
ATOM 887 C C . ASP A 1 113 ? 2.251 6.841 9.169 1.00 88.12 113 ASP A C 1
ATOM 889 O O . ASP A 1 113 ? 2.362 6.166 10.196 1.00 88.12 113 ASP A O 1
ATOM 893 N N . MET A 1 114 ? 2.925 6.526 8.059 1.00 87.69 114 MET A N 1
ATOM 894 C CA . MET A 1 114 ? 3.788 5.344 7.980 1.00 87.69 114 MET A CA 1
ATOM 895 C C . MET A 1 114 ? 4.991 5.416 8.930 1.00 87.69 114 MET A C 1
ATOM 897 O O . MET A 1 114 ? 5.350 4.396 9.521 1.00 87.69 114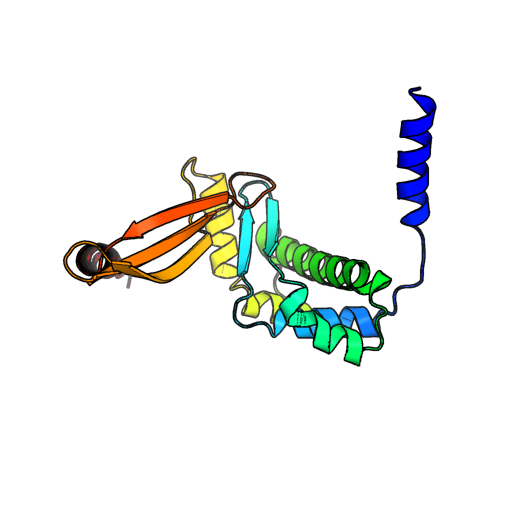 MET A O 1
ATOM 901 N N . ARG A 1 115 ? 5.592 6.599 9.127 1.00 88.94 115 ARG A N 1
ATOM 902 C CA . ARG A 1 115 ? 6.656 6.821 10.125 1.00 88.94 115 ARG A CA 1
ATOM 903 C C . ARG A 1 115 ? 6.159 6.520 11.531 1.00 88.94 115 ARG A C 1
ATOM 905 O O . ARG A 1 115 ? 6.822 5.794 12.269 1.00 88.94 115 ARG A O 1
ATOM 912 N N . THR A 1 116 ? 4.980 7.028 11.884 1.00 86.81 116 THR A N 1
ATOM 913 C CA . THR A 1 116 ? 4.352 6.764 13.184 1.00 86.81 116 THR A CA 1
ATOM 914 C C . THR A 1 116 ? 4.107 5.271 13.377 1.00 86.81 116 THR A C 1
ATOM 916 O O . THR A 1 116 ? 4.536 4.701 14.379 1.00 86.81 116 THR A O 1
ATOM 919 N N . LYS A 1 117 ? 3.515 4.595 12.384 1.00 83.81 117 LYS A N 1
ATOM 920 C CA . LYS A 1 117 ? 3.292 3.141 12.425 1.00 83.81 117 LYS A CA 1
ATOM 921 C C . LYS A 1 117 ? 4.593 2.353 12.565 1.00 83.81 117 LYS A C 1
ATOM 923 O O . LYS A 1 117 ? 4.636 1.400 13.338 1.00 83.81 117 LYS A O 1
ATOM 928 N N . ALA A 1 118 ? 5.649 2.740 11.851 1.00 84.19 118 ALA A N 1
ATOM 929 C CA . ALA A 1 118 ? 6.960 2.105 11.952 1.00 84.19 118 ALA A CA 1
ATOM 930 C C . ALA A 1 118 ? 7.553 2.228 13.365 1.00 84.19 118 ALA A C 1
ATOM 932 O O . ALA A 1 118 ? 8.027 1.231 13.908 1.00 84.19 118 ALA A O 1
ATOM 933 N N . LYS A 1 119 ? 7.486 3.422 13.974 1.00 84.12 119 LYS A N 1
ATOM 934 C CA . LYS A 1 119 ? 7.944 3.667 15.353 1.00 84.12 119 LYS A CA 1
ATOM 935 C C . LYS A 1 119 ? 7.156 2.830 16.358 1.00 84.12 119 LYS A C 1
ATOM 937 O O . LYS A 1 119 ? 7.750 2.063 17.108 1.00 84.12 119 LYS A O 1
ATOM 942 N N . LEU A 1 120 ? 5.825 2.862 16.280 1.00 81.25 120 LEU A N 1
ATOM 943 C CA . LEU A 1 120 ? 4.959 2.068 17.157 1.00 81.25 120 LEU A CA 1
ATOM 944 C C . LEU A 1 120 ? 5.237 0.561 17.037 1.00 81.25 120 LEU A C 1
ATOM 946 O O . LEU A 1 120 ? 5.313 -0.140 18.039 1.00 81.25 120 LEU A O 1
ATOM 950 N N . LYS A 1 121 ? 5.457 0.043 15.824 1.00 79.44 121 LYS A N 1
ATOM 951 C CA . LYS A 1 121 ? 5.794 -1.377 15.615 1.00 79.44 121 LYS A CA 1
ATOM 952 C C . LYS A 1 121 ? 7.161 -1.784 16.167 1.00 79.44 121 LYS A C 1
ATOM 954 O O . LYS A 1 121 ? 7.381 -2.973 16.373 1.00 79.44 121 LYS A O 1
ATOM 959 N N . ARG A 1 122 ? 8.089 -0.839 16.346 1.00 74.81 122 ARG A N 1
ATOM 960 C CA . ARG A 1 122 ? 9.380 -1.089 17.009 1.00 74.81 122 ARG A CA 1
ATOM 961 C C . ARG A 1 122 ? 9.238 -1.117 18.525 1.00 74.81 122 ARG A C 1
ATOM 963 O O . ARG A 1 122 ? 9.933 -1.884 19.178 1.00 74.81 122 ARG A O 1
ATOM 970 N N . GLU A 1 123 ? 8.361 -0.278 19.064 1.00 73.62 123 GLU A N 1
ATOM 971 C CA . GLU A 1 123 ? 8.176 -0.108 20.507 1.00 73.62 123 GLU A CA 1
ATOM 972 C C . GLU A 1 123 ? 7.241 -1.156 21.125 1.00 73.62 123 GLU A C 1
ATOM 974 O O . GLU A 1 123 ? 7.469 -1.594 22.252 1.00 73.62 123 GLU A O 1
ATOM 979 N N . TYR A 1 124 ? 6.208 -1.591 20.400 1.00 60.84 124 TYR A N 1
ATOM 980 C CA . TYR A 1 124 ? 5.148 -2.446 20.937 1.00 60.84 124 TYR A CA 1
ATOM 981 C C . TYR A 1 124 ? 5.105 -3.825 20.267 1.00 60.84 124 TYR A C 1
ATOM 983 O O . TYR A 1 124 ? 5.336 -3.977 19.071 1.00 60.84 124 TYR A O 1
ATOM 991 N N . SER A 1 125 ? 4.720 -4.850 21.034 1.00 57.34 125 SER A N 1
ATOM 992 C CA . SER A 1 125 ? 4.553 -6.239 20.569 1.00 57.34 125 SER A CA 1
ATOM 993 C C . SER A 1 125 ? 3.188 -6.530 19.921 1.00 57.34 125 SER A C 1
ATOM 995 O O . SER A 1 125 ? 2.908 -7.669 19.539 1.00 57.34 125 SER A O 1
ATOM 997 N N . ILE A 1 126 ? 2.326 -5.515 19.797 1.00 57.47 126 ILE A N 1
ATOM 998 C CA . ILE A 1 126 ? 0.959 -5.635 19.274 1.00 57.47 126 ILE A CA 1
ATOM 999 C C . ILE A 1 126 ? 0.950 -5.338 17.763 1.00 57.47 126 ILE A C 1
ATOM 1001 O O . ILE A 1 126 ? 1.649 -4.426 17.315 1.00 57.47 126 ILE A O 1
ATOM 1005 N N . PRO A 1 127 ? 0.152 -6.056 16.946 1.00 59.44 127 PRO A N 1
ATOM 1006 C CA . PRO A 1 127 ? 0.004 -5.739 15.529 1.00 59.4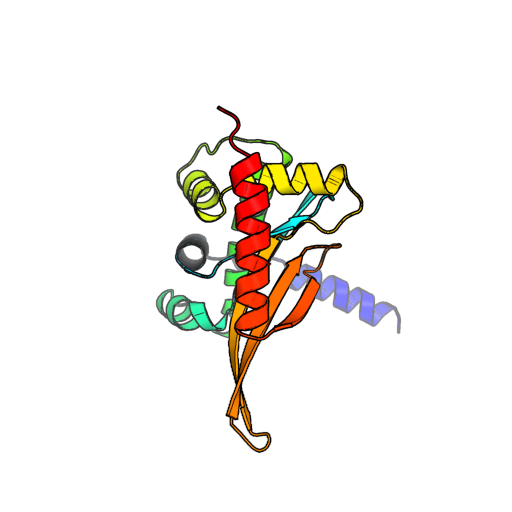4 127 PRO A CA 1
ATOM 1007 C C . PRO A 1 127 ? -0.579 -4.334 15.325 1.00 59.44 127 PRO A C 1
ATOM 1009 O O . PRO A 1 127 ? -1.716 -4.066 15.705 1.00 59.44 127 PRO A O 1
ATOM 1012 N N . VAL A 1 128 ? 0.175 -3.448 14.673 1.00 67.12 128 VAL A N 1
ATOM 1013 C CA . VAL A 1 128 ? -0.340 -2.152 14.205 1.00 67.12 128 VAL A CA 1
ATOM 1014 C C . VAL A 1 128 ? -0.959 -2.338 12.817 1.00 67.12 128 VAL A C 1
ATOM 1016 O O . VAL A 1 128 ? -0.325 -2.892 11.915 1.00 67.12 128 VAL A O 1
ATOM 1019 N N . VAL A 1 129 ? -2.207 -1.892 12.664 1.00 69.75 129 VAL A N 1
ATOM 1020 C CA . VAL A 1 129 ? -3.019 -2.077 11.453 1.00 69.75 129 VAL A CA 1
ATOM 1021 C C . VAL A 1 129 ? -2.508 -1.201 10.309 1.00 69.75 129 VAL A C 1
ATOM 1023 O O . VAL A 1 129 ? -2.392 0.016 10.447 1.00 69.75 129 VAL A O 1
ATOM 1026 N N . ASP A 1 130 ? -2.250 -1.817 9.154 1.00 64.75 130 ASP A N 1
ATOM 1027 C CA . ASP A 1 130 ? -1.774 -1.114 7.957 1.00 64.75 130 ASP A CA 1
ATOM 1028 C C . ASP A 1 130 ? -2.890 -0.858 6.943 1.00 64.75 130 ASP A C 1
ATOM 1030 O O . ASP A 1 130 ? -2.892 0.169 6.266 1.00 64.75 130 ASP A O 1
ATOM 1034 N N . GLY A 1 131 ? -3.857 -1.772 6.844 1.00 66.88 131 GLY A N 1
ATOM 1035 C CA . GLY A 1 131 ? -4.957 -1.661 5.897 1.00 66.88 131 GLY A CA 1
ATOM 1036 C C . GLY A 1 131 ? -6.234 -2.306 6.407 1.00 66.88 131 GLY A C 1
ATOM 1037 O O . GLY A 1 131 ? -6.213 -3.389 6.986 1.00 66.88 131 GLY A O 1
ATOM 1038 N N . ILE A 1 132 ? -7.356 -1.640 6.144 1.00 63.38 132 ILE A N 1
ATOM 1039 C CA . ILE A 1 132 ? -8.700 -2.166 6.377 1.00 63.38 132 ILE A CA 1
ATOM 1040 C C . ILE A 1 132 ? -9.462 -2.106 5.051 1.00 63.38 132 ILE A C 1
ATOM 1042 O O . ILE A 1 132 ? -9.430 -1.081 4.364 1.00 63.38 132 ILE A O 1
ATOM 1046 N N . ASN A 1 133 ? -10.114 -3.204 4.669 1.00 71.56 133 ASN A N 1
ATOM 1047 C CA . ASN A 1 133 ? -11.039 -3.267 3.536 1.00 71.56 133 ASN A CA 1
ATOM 1048 C C . ASN A 1 133 ? -12.344 -3.938 3.978 1.00 71.56 133 ASN A C 1
ATOM 1050 O O . ASN A 1 133 ? -12.317 -4.862 4.790 1.00 71.56 133 ASN A O 1
ATOM 1054 N N . LEU A 1 134 ? -13.473 -3.496 3.426 1.00 68.88 134 LEU A N 1
ATOM 1055 C CA . LEU A 1 134 ? -14.796 -4.037 3.731 1.00 68.88 134 LEU A CA 1
ATOM 1056 C C . LEU A 1 134 ? -15.482 -4.483 2.436 1.00 68.88 134 LEU A C 1
ATOM 1058 O O . LEU A 1 134 ? -15.652 -3.675 1.525 1.00 68.88 134 LEU A O 1
ATOM 1062 N N . TYR A 1 135 ? -15.897 -5.746 2.364 1.00 75.56 135 TYR A N 1
ATOM 1063 C CA . TYR A 1 135 ? -16.601 -6.307 1.205 1.00 75.56 135 TYR A CA 1
ATOM 1064 C C . TYR A 1 135 ? -18.009 -6.733 1.604 1.00 75.56 135 TYR A C 1
ATOM 1066 O O . TYR A 1 135 ? -18.162 -7.451 2.582 1.00 75.56 135 TYR A O 1
ATOM 1074 N N . ARG A 1 136 ? -19.040 -6.320 0.865 1.00 78.12 136 ARG A N 1
ATOM 1075 C CA . ARG A 1 136 ? -20.426 -6.751 1.115 1.00 78.12 136 ARG A CA 1
ATOM 1076 C C . ARG A 1 136 ? -20.680 -8.119 0.484 1.00 78.12 136 ARG A C 1
ATOM 1078 O O . ARG A 1 136 ? -20.234 -8.365 -0.633 1.00 78.12 136 ARG A O 1
ATOM 1085 N N . ALA A 1 137 ? -21.424 -8.970 1.178 1.00 76.31 137 ALA A N 1
ATOM 1086 C CA . ALA A 1 137 ? -21.850 -10.278 0.702 1.00 76.31 137 ALA A CA 1
ATOM 1087 C C . ALA A 1 137 ? -23.233 -10.646 1.270 1.00 76.31 137 ALA A C 1
ATOM 1089 O O . ALA A 1 137 ? -23.739 -10.011 2.198 1.00 76.31 137 ALA A O 1
ATOM 1090 N N . THR A 1 138 ? -23.849 -11.672 0.690 1.00 71.75 138 THR A N 1
ATOM 1091 C CA . THR A 1 138 ? -25.180 -12.149 1.078 1.00 71.75 138 THR A CA 1
ATOM 1092 C C . THR A 1 138 ? -25.145 -13.661 1.209 1.00 71.75 138 THR A C 1
ATOM 1094 O O . THR A 1 138 ? -24.570 -14.342 0.359 1.00 71.75 138 THR A O 1
ATOM 1097 N N . LEU A 1 139 ? -25.740 -14.180 2.281 1.00 71.81 139 LEU A N 1
ATOM 1098 C CA . LEU A 1 139 ? -25.888 -15.611 2.518 1.00 71.81 139 LEU A CA 1
ATOM 1099 C C . LEU A 1 139 ? -27.376 -15.957 2.463 1.00 71.81 139 LEU A C 1
ATOM 1101 O O . LEU A 1 139 ? -28.173 -15.330 3.156 1.00 71.81 139 LEU A O 1
ATOM 1105 N N . ASN A 1 140 ? -27.753 -16.952 1.663 1.00 60.56 140 ASN A N 1
ATOM 1106 C CA . ASN A 1 140 ? -29.129 -17.446 1.634 1.00 60.56 140 ASN A CA 1
ATOM 1107 C C . ASN A 1 140 ? -29.288 -18.549 2.689 1.00 60.56 140 ASN A C 1
ATOM 1109 O O . ASN A 1 140 ? -28.929 -19.696 2.427 1.00 60.56 140 ASN A O 1
ATOM 1113 N N . ILE A 1 141 ? -29.802 -18.199 3.870 1.00 62.66 141 ILE A N 1
ATOM 1114 C CA . ILE A 1 141 ? -30.214 -19.15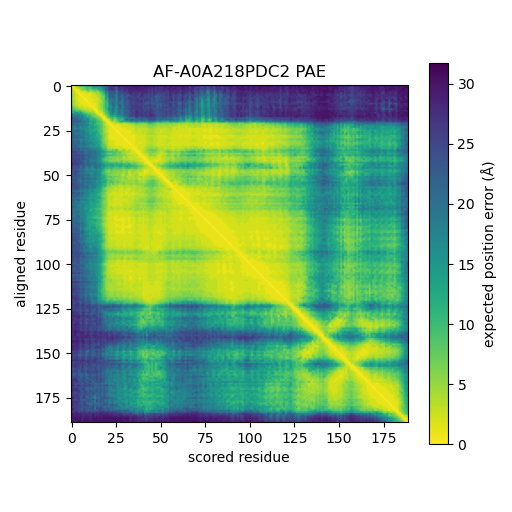0 4.913 1.00 62.66 141 ILE A CA 1
ATOM 1115 C C . ILE A 1 141 ? -31.612 -18.744 5.367 1.00 62.66 141 ILE A C 1
ATOM 1117 O O . ILE A 1 141 ? -31.693 -17.763 6.084 1.00 62.66 141 ILE A O 1
ATOM 1121 N N . ASP A 1 142 ? -32.663 -19.477 4.991 1.00 68.94 142 ASP A N 1
ATOM 1122 C CA . ASP A 1 142 ? -34.096 -19.216 5.268 1.00 68.94 142 ASP A CA 1
ATOM 1123 C C . ASP A 1 142 ? -34.607 -17.803 4.875 1.00 68.94 142 ASP A C 1
ATOM 1125 O O . ASP A 1 142 ? -35.521 -17.687 4.061 1.00 68.94 142 ASP A O 1
ATOM 1129 N N . GLU A 1 143 ? -33.958 -16.731 5.333 1.00 65.69 143 GLU A N 1
ATOM 1130 C CA . GLU A 1 143 ? -34.022 -15.349 4.862 1.00 65.69 143 GLU A CA 1
ATOM 1131 C C . GLU A 1 143 ? -32.613 -14.833 4.467 1.00 65.69 143 GLU A C 1
ATOM 1133 O O . GLU A 1 143 ? -31.616 -15.140 5.126 1.00 65.69 143 GLU A O 1
ATOM 1138 N N . PRO A 1 144 ? -32.471 -14.033 3.392 1.00 66.94 144 PRO A N 1
ATOM 1139 C CA . PRO A 1 144 ? -31.166 -13.540 2.960 1.00 66.94 144 PRO A CA 1
ATOM 1140 C C . PRO A 1 144 ? -30.525 -12.650 4.032 1.00 66.94 144 PRO A C 1
ATOM 1142 O O . PRO A 1 144 ? -30.992 -11.544 4.313 1.00 66.94 144 PRO A O 1
ATOM 1145 N N . LEU A 1 145 ? -29.410 -13.114 4.597 1.00 75.31 145 LEU A N 1
ATOM 1146 C CA . LEU A 1 145 ? -28.635 -12.360 5.573 1.00 75.31 145 LEU A CA 1
ATOM 1147 C C . LEU A 1 145 ? -27.535 -11.573 4.858 1.00 75.31 145 LEU A C 1
ATOM 1149 O O . LEU A 1 145 ? -26.625 -12.143 4.251 1.00 75.31 145 LEU A O 1
ATOM 1153 N N . GLU A 1 146 ? -27.594 -10.247 4.960 1.00 80.12 146 GLU A N 1
ATOM 1154 C CA . GLU A 1 146 ? -26.506 -9.379 4.516 1.00 80.12 146 GLU A CA 1
ATOM 1155 C C . GLU A 1 146 ? -25.378 -9.346 5.547 1.00 80.12 146 GLU A C 1
ATOM 1157 O O . GLU A 1 146 ? -25.587 -9.046 6.727 1.00 80.12 146 GLU A O 1
ATOM 1162 N N . TYR A 1 147 ? -24.159 -9.592 5.079 1.00 82.06 147 TYR A N 1
ATOM 1163 C CA . TYR A 1 147 ? -22.959 -9.525 5.895 1.00 82.06 147 TYR A CA 1
ATOM 1164 C C . TYR A 1 147 ? -21.830 -8.832 5.140 1.00 82.06 147 TYR A C 1
ATOM 1166 O O . TYR A 1 147 ? -21.905 -8.544 3.943 1.00 82.06 147 TYR A O 1
ATOM 1174 N N . TYR A 1 148 ? -20.766 -8.539 5.867 1.00 78.94 148 TYR A N 1
ATOM 1175 C CA . TYR A 1 148 ? -19.572 -7.930 5.330 1.00 78.94 148 TYR A CA 1
ATOM 1176 C C . TYR A 1 148 ? -18.348 -8.746 5.734 1.00 78.94 148 TYR A C 1
ATOM 1178 O O . TYR A 1 148 ? -18.290 -9.311 6.824 1.00 78.94 148 TYR A O 1
ATOM 1186 N N . LEU A 1 149 ? -17.358 -8.799 4.852 1.00 77.81 149 LEU A N 1
ATOM 1187 C CA . LEU A 1 149 ? -16.032 -9.314 5.139 1.00 77.81 149 LEU A CA 1
ATOM 1188 C C . LEU A 1 149 ? -15.116 -8.130 5.448 1.00 77.81 149 LEU A C 1
ATOM 1190 O O . LEU A 1 149 ? -14.798 -7.340 4.558 1.00 77.81 149 LEU A O 1
ATOM 1194 N N . LEU A 1 150 ? -14.698 -8.018 6.703 1.00 73.31 150 LEU A N 1
ATOM 1195 C CA . LEU A 1 150 ? -13.667 -7.092 7.147 1.00 73.31 150 LEU A CA 1
ATOM 1196 C C . LEU A 1 150 ? -12.304 -7.763 6.987 1.00 73.31 150 LEU A C 1
ATOM 1198 O O . LEU A 1 150 ? -11.980 -8.713 7.698 1.00 73.31 150 LEU A O 1
ATOM 1202 N N . LYS A 1 151 ? -11.507 -7.259 6.052 1.00 76.56 151 LYS A N 1
ATOM 1203 C CA . LYS A 1 151 ? -10.135 -7.697 5.808 1.00 76.56 151 LYS A CA 1
ATOM 1204 C C . LYS A 1 151 ? -9.177 -6.707 6.461 1.00 76.56 151 LYS A C 1
ATOM 1206 O O . LYS A 1 151 ? -9.124 -5.549 6.047 1.00 76.56 151 LYS A O 1
ATOM 1211 N N . ILE A 1 152 ? -8.414 -7.173 7.443 1.00 72.25 152 ILE A N 1
ATOM 1212 C CA . ILE A 1 152 ? -7.356 -6.412 8.109 1.00 72.25 152 ILE A CA 1
ATOM 1213 C C . ILE A 1 152 ? -6.008 -6.949 7.640 1.00 72.25 152 ILE A C 1
ATOM 1215 O O . ILE A 1 152 ? -5.722 -8.140 7.755 1.00 72.25 152 ILE A O 1
ATOM 1219 N N . GLU A 1 153 ? -5.178 -6.064 7.107 1.00 73.06 153 GLU A N 1
ATOM 1220 C CA . GLU A 1 153 ? -3.830 -6.375 6.643 1.00 73.06 153 GLU A CA 1
ATOM 1221 C C . GLU A 1 153 ? -2.804 -5.776 7.603 1.00 73.06 153 GLU A C 1
ATOM 1223 O O . GLU A 1 153 ? -2.925 -4.620 8.023 1.00 73.06 153 GLU A O 1
ATOM 1228 N N . HIS 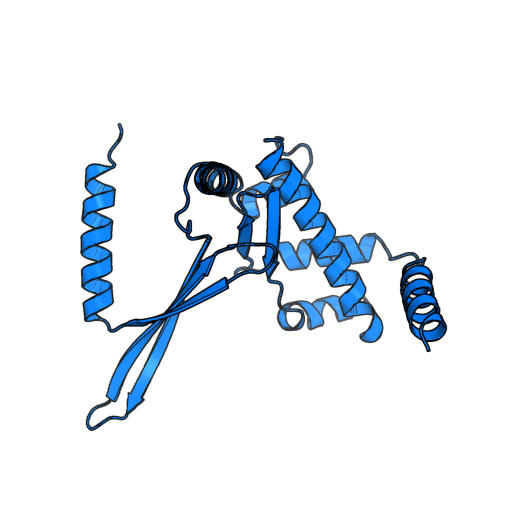A 1 154 ? -1.796 -6.575 7.953 1.00 70.56 154 HIS A N 1
ATOM 1229 C CA . HIS A 1 154 ? -0.669 -6.130 8.762 1.00 70.56 154 HIS A CA 1
ATOM 1230 C C . HIS A 1 154 ? 0.625 -6.847 8.361 1.00 70.56 154 HIS A C 1
ATOM 1232 O O . HIS A 1 154 ? 0.607 -8.013 7.964 1.00 70.56 154 HIS A O 1
ATOM 1238 N N . MET A 1 155 ? 1.775 -6.194 8.505 1.00 68.00 155 MET A N 1
ATOM 1239 C CA . MET A 1 155 ? 3.075 -6.879 8.437 1.00 68.00 155 MET A CA 1
ATOM 1240 C C . MET A 1 155 ? 3.476 -7.413 9.816 1.00 68.00 155 MET A C 1
ATOM 1242 O O . MET A 1 155 ? 3.593 -6.649 10.770 1.00 68.00 155 MET A O 1
ATOM 1246 N N . ARG A 1 156 ? 3.703 -8.731 9.920 1.00 60.53 156 ARG A N 1
ATOM 1247 C CA . ARG A 1 156 ? 4.338 -9.366 11.101 1.00 60.53 156 ARG A CA 1
ATOM 1248 C C . ARG A 1 156 ? 5.814 -9.714 10.850 1.00 60.53 156 ARG A C 1
ATOM 1250 O O . ARG A 1 156 ? 6.555 -9.875 11.804 1.00 60.53 156 ARG A O 1
ATOM 1257 N N . SER A 1 157 ? 6.209 -9.856 9.582 1.00 59.25 157 SER A N 1
ATOM 1258 C CA . SER A 1 157 ? 7.579 -10.084 9.087 1.00 59.25 157 SER A CA 1
ATOM 1259 C C . SER A 1 157 ? 7.635 -9.677 7.600 1.00 59.25 157 SER A C 1
ATOM 1261 O O . SER A 1 157 ? 6.729 -8.978 7.151 1.00 59.25 157 SER A O 1
ATOM 1263 N N . LYS A 1 158 ? 8.604 -10.180 6.814 1.00 55.25 158 LYS A N 1
ATOM 1264 C CA . LYS A 1 158 ? 8.786 -9.992 5.350 1.00 55.25 158 LYS A CA 1
ATOM 1265 C C . LYS A 1 158 ? 7.561 -10.222 4.452 1.00 55.25 158 LYS A C 1
ATOM 1267 O O . LYS A 1 158 ? 7.654 -10.073 3.232 1.00 55.25 158 LYS A O 1
ATOM 1272 N N . LYS A 1 159 ? 6.440 -10.694 5.000 1.00 55.81 159 LYS A N 1
ATOM 1273 C CA . LYS A 1 159 ? 5.214 -10.978 4.254 1.00 55.81 159 LYS A CA 1
ATOM 1274 C C . LYS A 1 159 ? 4.012 -10.292 4.908 1.00 55.81 159 LYS A C 1
ATOM 1276 O O . LYS A 1 159 ? 3.843 -10.403 6.127 1.00 55.81 159 LYS A O 1
ATOM 1281 N N . PRO A 1 160 ? 3.140 -9.656 4.105 1.00 64.88 160 PRO A N 1
ATOM 1282 C CA . PRO A 1 160 ? 1.830 -9.226 4.566 1.00 64.88 160 PRO A CA 1
ATOM 1283 C C . PRO A 1 160 ? 1.049 -10.418 5.121 1.00 64.88 160 PRO A C 1
ATOM 1285 O O . PRO A 1 160 ? 0.957 -11.463 4.477 1.00 64.88 160 PRO A O 1
ATOM 1288 N N . ASN A 1 161 ? 0.477 -10.249 6.306 1.00 70.44 161 ASN A N 1
ATOM 1289 C CA . ASN A 1 161 ? -0.518 -11.147 6.869 1.00 70.44 161 ASN A CA 1
ATOM 1290 C C . ASN A 1 161 ? -1.896 -10.508 6.751 1.00 70.44 161 ASN A C 1
ATOM 1292 O O . ASN A 1 161 ? -2.054 -9.286 6.778 1.00 70.44 161 ASN A O 1
ATOM 1296 N N . THR A 1 162 ? -2.903 -11.357 6.608 1.00 72.44 162 THR A N 1
ATOM 1297 C CA . THR A 1 162 ? -4.296 -10.942 6.500 1.00 72.44 162 THR A CA 1
ATOM 1298 C C . THR A 1 162 ? -5.116 -11.678 7.541 1.00 72.44 162 THR A C 1
ATOM 1300 O O . THR A 1 162 ? -5.047 -12.902 7.629 1.00 72.44 162 THR A O 1
ATOM 1303 N N . VAL A 1 163 ? -5.929 -10.932 8.282 1.00 73.44 163 VAL A N 1
ATOM 1304 C CA . VAL A 1 163 ? -6.965 -11.470 9.161 1.00 73.44 163 VAL A CA 1
ATOM 1305 C C . VAL A 1 163 ? -8.322 -11.055 8.600 1.00 73.44 163 VAL A C 1
ATOM 1307 O O . VAL A 1 163 ? -8.527 -9.890 8.262 1.00 73.44 163 VAL A O 1
ATOM 1310 N N . ASN A 1 164 ? -9.237 -12.013 8.473 1.00 74.50 164 ASN A N 1
ATOM 1311 C CA . ASN A 1 164 ? -10.563 -11.800 7.904 1.00 74.50 164 ASN A CA 1
ATOM 1312 C C . ASN A 1 164 ? -11.637 -12.037 8.965 1.00 74.50 164 ASN A C 1
ATOM 1314 O O . ASN A 1 164 ? -11.604 -13.057 9.651 1.00 74.50 164 ASN A O 1
ATOM 1318 N N . PHE A 1 165 ? -12.615 -11.139 9.042 1.00 74.44 165 PHE A N 1
ATOM 1319 C CA . PHE A 1 165 ? -13.765 -11.254 9.934 1.00 74.44 165 PHE A CA 1
ATOM 1320 C C . PHE A 1 165 ? -15.061 -11.153 9.135 1.00 74.44 165 PHE A C 1
ATOM 1322 O O . PHE A 1 165 ? -15.212 -10.256 8.307 1.00 74.44 165 PHE A O 1
ATOM 1329 N N . ILE A 1 166 ? -16.006 -12.053 9.400 1.00 81.31 166 ILE A N 1
ATOM 1330 C CA . ILE A 1 166 ? -17.391 -11.908 8.943 1.00 81.31 166 ILE A CA 1
ATOM 1331 C C . ILE A 1 166 ? -18.117 -11.059 9.982 1.00 81.31 166 ILE A C 1
ATOM 1333 O O . ILE A 1 166 ? -18.091 -11.384 11.166 1.00 81.31 166 ILE A O 1
ATOM 1337 N N . ILE A 1 167 ? -18.741 -9.972 9.545 1.00 83.50 167 ILE A N 1
ATOM 1338 C CA . ILE A 1 167 ? -19.410 -9.005 10.417 1.00 83.50 167 ILE A CA 1
ATOM 1339 C C . ILE A 1 167 ? -20.755 -8.577 9.829 1.00 83.50 167 ILE A C 1
ATOM 1341 O O . ILE A 1 167 ? -20.922 -8.471 8.615 1.00 83.50 167 ILE A O 1
ATOM 1345 N N . THR A 1 168 ? -21.732 -8.309 10.688 1.00 85.81 168 THR A N 1
ATOM 1346 C CA . THR A 1 168 ? -23.066 -7.842 10.289 1.00 85.81 168 THR A CA 1
ATOM 1347 C C . THR A 1 168 ? -23.163 -6.315 10.314 1.00 85.81 168 THR A C 1
ATOM 1349 O O . THR A 1 168 ? -22.287 -5.605 10.815 1.00 85.81 168 THR A O 1
ATOM 1352 N N . LYS A 1 169 ? -24.289 -5.776 9.832 1.00 81.00 169 LYS A N 1
ATOM 1353 C CA . LYS A 1 169 ? -24.599 -4.342 9.951 1.00 81.00 169 LYS A CA 1
ATOM 1354 C C . LYS A 1 169 ? -24.655 -3.859 11.408 1.00 81.00 169 LYS A C 1
ATOM 1356 O O . LYS A 1 169 ? -24.308 -2.711 11.673 1.00 81.00 169 LYS A O 1
ATOM 1361 N N . ASN A 1 170 ? -25.097 -4.699 12.346 1.00 83.94 170 ASN A N 1
ATOM 1362 C CA . ASN A 1 170 ? -25.152 -4.325 13.761 1.00 83.94 170 ASN A CA 1
ATOM 1363 C C . ASN A 1 170 ? -23.754 -4.281 14.390 1.00 83.94 170 ASN A C 1
ATOM 1365 O O . ASN A 1 170 ? -23.489 -3.386 15.189 1.00 83.94 170 ASN A O 1
ATOM 1369 N N . ASP A 1 171 ? -22.843 -5.164 13.977 1.00 81.94 171 ASP A N 1
ATOM 1370 C CA . ASP A 1 171 ? -21.448 -5.125 14.433 1.00 81.94 171 ASP A CA 1
ATOM 1371 C C . ASP A 1 171 ? -20.749 -3.847 13.955 1.00 81.94 171 ASP A C 1
ATOM 1373 O O . ASP A 1 171 ? -20.077 -3.180 14.736 1.00 81.94 171 ASP A O 1
ATOM 1377 N N . LEU A 1 172 ? -20.988 -3.429 12.705 1.00 78.69 172 LEU A N 1
ATOM 1378 C CA . LEU A 1 172 ? -20.476 -2.157 12.177 1.00 78.69 172 LEU A CA 1
ATOM 1379 C C . LEU A 1 172 ? -20.956 -0.938 12.977 1.00 78.69 172 LEU A C 1
ATOM 1381 O O . LEU A 1 172 ? -20.186 0.003 13.173 1.00 78.69 172 LEU A O 1
ATOM 1385 N N . LYS A 1 173 ? -22.212 -0.938 13.444 1.00 79.44 173 LYS A N 1
ATOM 1386 C CA . LYS A 1 173 ? -22.733 0.142 14.299 1.00 79.44 173 LYS A CA 1
ATOM 1387 C C . LYS A 1 173 ? -21.979 0.206 15.625 1.00 79.44 173 LYS A C 1
ATOM 1389 O O . LYS A 1 173 ? -21.522 1.284 15.987 1.00 79.44 173 LYS A O 1
ATOM 1394 N N . LYS A 1 174 ? -21.769 -0.943 16.275 1.00 80.88 174 LYS A N 1
ATOM 1395 C CA . LYS A 1 174 ? -20.982 -1.035 17.514 1.00 80.88 174 LYS A CA 1
ATOM 1396 C C . LYS A 1 174 ? -19.541 -0.564 17.306 1.00 80.88 174 LYS A C 1
ATOM 1398 O O . LYS A 1 174 ? -19.043 0.226 18.097 1.00 80.88 174 LYS A O 1
ATOM 1403 N N . PHE A 1 175 ? -18.890 -0.975 16.211 1.00 78.19 175 PHE A N 1
ATOM 1404 C CA . PHE A 1 175 ? -17.549 -0.484 15.867 1.00 78.19 175 PHE A CA 1
ATOM 1405 C C . PHE A 1 175 ? -17.519 1.037 15.724 1.00 78.19 175 PHE A C 1
ATOM 1407 O O . PHE A 1 175 ? -16.630 1.685 16.266 1.00 78.19 175 PHE A O 1
ATOM 1414 N N . ARG A 1 176 ? -18.496 1.620 15.021 1.00 76.94 176 ARG A N 1
ATOM 1415 C CA . ARG A 1 176 ? -18.594 3.075 14.861 1.00 76.94 176 ARG A CA 1
ATOM 1416 C C . ARG A 1 176 ? -18.773 3.792 16.199 1.00 76.94 176 ARG A C 1
ATOM 1418 O O . ARG A 1 176 ? -18.184 4.849 16.385 1.00 76.94 176 ARG A O 1
ATOM 1425 N N . GLU A 1 177 ? -19.593 3.257 17.098 1.00 76.12 177 GLU A N 1
ATOM 1426 C CA . GLU A 1 177 ? -19.814 3.833 18.430 1.00 76.12 177 GLU A CA 1
ATOM 1427 C C . GLU A 1 177 ? -18.521 3.856 19.249 1.00 76.12 177 GLU A C 1
ATOM 1429 O O . GLU A 1 177 ? -18.126 4.928 19.699 1.00 76.12 177 GLU A O 1
ATOM 1434 N N . ILE A 1 178 ? -17.814 2.724 19.324 1.00 74.88 178 ILE A N 1
ATOM 1435 C CA . ILE A 1 178 ? -16.527 2.611 20.032 1.00 74.88 178 ILE A CA 1
ATOM 1436 C C . ILE A 1 178 ? -15.483 3.559 19.427 1.00 74.88 178 ILE A C 1
ATOM 1438 O O . ILE A 1 178 ? -14.777 4.257 20.149 1.00 74.88 178 ILE A O 1
ATOM 1442 N N . LEU A 1 179 ? -15.389 3.628 18.094 1.00 73.25 179 LEU A N 1
ATOM 1443 C CA . LEU A 1 179 ? -14.461 4.548 17.430 1.00 73.25 179 LEU A CA 1
ATOM 1444 C C . LEU A 1 179 ? -14.794 6.012 17.735 1.00 73.25 179 LEU A C 1
ATOM 1446 O O . LEU A 1 179 ? -13.888 6.801 17.975 1.00 73.25 179 LEU A O 1
ATOM 1450 N N . ASN A 1 180 ? -16.076 6.384 17.741 1.00 73.75 180 ASN A N 1
ATOM 1451 C CA . ASN A 1 180 ? -16.489 7.748 18.065 1.00 73.75 180 ASN A CA 1
ATOM 1452 C C . ASN A 1 180 ? -16.178 8.123 19.517 1.00 73.75 180 ASN A C 1
ATOM 1454 O O . ASN A 1 180 ? -15.907 9.288 19.774 1.00 73.75 180 ASN A O 1
ATOM 1458 N N . GLU A 1 181 ? -16.266 7.179 20.451 1.00 75.06 181 GLU A N 1
ATOM 1459 C CA . GLU A 1 181 ? -15.900 7.394 21.854 1.00 75.06 181 GLU A CA 1
ATOM 1460 C C . GLU A 1 181 ? -14.405 7.716 21.970 1.00 75.06 181 GLU A C 1
ATOM 1462 O O . GLU A 1 181 ? -14.039 8.789 22.441 1.00 75.06 181 GLU A O 1
ATOM 1467 N N . VAL A 1 182 ? -13.553 6.868 21.384 1.00 72.81 182 VAL A N 1
ATOM 1468 C CA . VAL A 1 182 ? -12.093 7.058 21.384 1.00 72.81 182 VAL A CA 1
ATOM 1469 C C . VAL A 1 182 ? -11.674 8.356 20.681 1.00 72.81 182 VAL A C 1
ATOM 1471 O O . VAL A 1 182 ? -10.768 9.043 21.141 1.00 72.81 182 VAL A O 1
ATOM 1474 N N . LEU A 1 183 ? -12.322 8.712 19.568 1.00 71.81 183 LEU A N 1
ATOM 1475 C CA . LEU A 1 183 ? -11.994 9.927 18.812 1.00 71.81 183 LEU A CA 1
ATOM 1476 C C . LEU A 1 183 ? -12.498 11.217 19.476 1.00 71.81 183 LEU A C 1
ATOM 1478 O O . LEU A 1 183 ? -11.939 12.272 19.203 1.00 71.81 183 LEU A O 1
ATOM 1482 N N . LYS A 1 184 ? -13.532 11.153 20.324 1.00 68.19 184 LYS A N 1
ATOM 1483 C CA . LYS A 1 184 ? -14.024 12.311 21.092 1.00 68.19 184 LYS A CA 1
ATOM 1484 C C . LYS A 1 184 ? -13.175 12.597 22.327 1.00 68.19 184 LYS A C 1
ATOM 1486 O O . LYS A 1 184 ? -12.993 13.760 22.660 1.00 68.19 184 LYS A O 1
ATOM 1491 N N . ASP A 1 185 ? -12.631 11.563 22.963 1.00 54.41 185 ASP A N 1
ATOM 1492 C CA . ASP A 1 185 ? -11.676 11.718 24.071 1.00 54.41 185 ASP A CA 1
ATOM 1493 C C . ASP A 1 185 ? -10.271 12.129 23.587 1.00 54.41 185 ASP A C 1
ATOM 1495 O O . ASP A 1 185 ? -9.435 12.563 24.375 1.00 54.41 185 ASP A O 1
ATOM 1499 N N . GLY A 1 186 ? -10.011 12.009 22.280 1.00 47.16 186 GLY A N 1
ATOM 1500 C CA . GLY A 1 186 ? -8.759 12.380 21.623 1.00 47.16 186 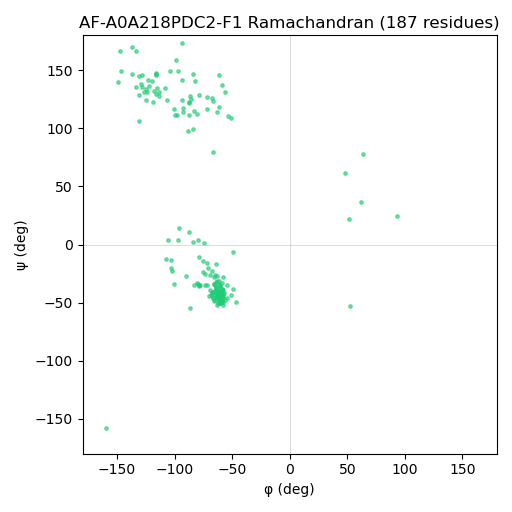GLY A CA 1
ATOM 1501 C C . GLY A 1 186 ? -8.651 13.840 21.170 1.00 47.16 186 GLY A C 1
ATOM 1502 O O . GLY A 1 186 ? -7.709 14.142 20.437 1.00 47.16 186 GLY A O 1
ATOM 1503 N N . ASP A 1 187 ? -9.572 14.728 21.572 1.00 40.38 187 ASP A N 1
ATOM 1504 C CA . ASP A 1 187 ? -9.470 16.182 21.357 1.00 40.38 187 ASP A CA 1
ATOM 1505 C C . ASP A 1 187 ? -8.290 16.745 22.180 1.00 40.38 187 ASP A C 1
ATOM 1507 O O . ASP A 1 187 ? -8.431 17.295 23.273 1.00 40.38 187 ASP A O 1
ATOM 1511 N N . VAL A 1 188 ? -7.079 16.568 21.650 1.00 40.62 188 VAL A N 1
ATOM 1512 C CA . VAL A 1 188 ? -5.914 17.366 22.020 1.00 40.62 188 VAL A CA 1
ATOM 1513 C C . VAL A 1 188 ? -5.989 18.635 21.178 1.00 40.62 188 VAL A C 1
ATOM 1515 O O . VAL A 1 188 ? -5.660 18.636 19.992 1.00 40.62 188 VAL A O 1
ATOM 1518 N N . SER A 1 189 ? -6.496 19.680 21.829 1.00 36.22 189 SER A N 1
ATOM 1519 C CA . SER A 1 189 ? -6.317 21.100 21.503 1.00 36.22 189 SER A CA 1
ATOM 1520 C C . SER A 1 189 ? -4.915 21.452 21.015 1.00 36.22 189 SER A C 1
ATOM 1522 O O . SER A 1 189 ? -3.961 20.939 21.647 1.00 36.22 189 SER A O 1
#

Foldseek 3Di:
DVVVVVVVVVVVVVVVDDDPDPVVLLVQLLVVQLPDPPWFWADALVLFIDTDDDLVVCVVVCVVSVNDPVCSVVSNVSSRVVLRVLLSCCQVVVDDQDDPSSVSSCVSHVSVVSNVLNVCNNVDPDWDWRDWDKAWDWDDDVHIFIWIKIWTWHDPDPDIDIDIDIGHPVRVVVVVVVVVVVVVVPPPD

Nearest PDB structures (foldseek):
  2k4v-assembly1_A  TM=4.510E-01  e=7.464E-01  Pseudomonas aeruginosa
  2idk-assembly1_B  TM=5.512E-01  e=1.392E+00  Rattus norvegicus
  1r8y-assembly1_C  TM=4.116E-01  e=1.956E+00  Mus musculus
  2y3w-assembly1_A  TM=2.247E-01  e=5.623E-01  Danio rerio
  3ths-assembly1_B  TM=1.720E-01  e=3.573E-01  Rattus norvegicus

pLDDT: mean 76.99, std 14.7, range [36.22, 95.25]

Radius of gyration: 21.12 Å; Cα contacts (8 Å, |Δi|>4): 210; chains: 1; bounding box: 60×55×50 Å

Mean predicted aligned error: 12.05 Å

Sequence (189 aa):
MADSDLIKLLQKLVEYEETPTDESKVSGVIEKILSLTNLKAIVSGEGEVGLSVSTGEIRPYLRELGIPPDQEKKYVNLATKRILGTLGELIFNEKQPENEFEKKVFEKFNVPDMRTKAKLKREYSIPVVDGINLYRATLNIDEPLEYYLLKIEHMRSKKPNTVNFIITKNDLKKFREILNEVLKDGDVS

Secondary structure (DSSP, 8-state):
-HHHHHHHHHHHHHTTS-----HHHHHHHHHHHHH-TT--EEE-TTS-EEE---HHHHHHHHHHTT--TTTHHHHHHHHHHHHHHHHHHHHHS-PPP-SHHHHHHHHHTTHHHHHHHHHHHHH-SSPPP-EEEEEEEEEEESEEEEEEEEEEEEESSSSEEEEEEEEEHHHHHHHHHHHHHHHHHT---